Protein AF-A0A379G924-F1 (afdb_monomer_lite)

pLDDT: mean 83.04, std 12.53, range [38.16, 95.12]

Foldseek 3Di:
DAPLLLVVLCVLCVVLPDDSVVSVVVSVVLCPPADNPHDPVRSVVSSVVCVVVSVVVSVVVVVVVVPDDPPPPDDDPPPCPPVNVVVVVVVVVVVVVVVVVVVVVVVVVVVVVLLVVLVVLVLVLLCQQLVHDVVLCVPPDDDPPDDNNVVVVVSSVVCCVVVNDPPDPRQDPVSNVVSVVVSVVVNVVSVVD

Structure (mmCIF, N/CA/C/O backbone):
d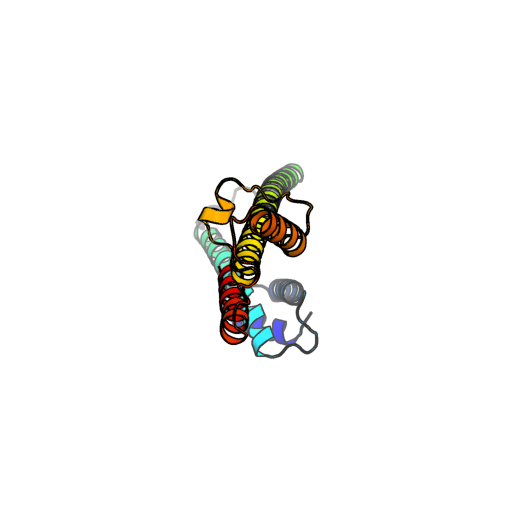ata_AF-A0A379G924-F1
#
_entry.id   AF-A0A379G924-F1
#
loop_
_atom_site.group_PDB
_atom_site.id
_atom_site.type_symbol
_atom_site.label_atom_id
_atom_site.label_alt_id
_atom_site.label_comp_id
_atom_site.label_asym_id
_atom_site.label_entity_id
_atom_site.label_seq_id
_atom_site.pdbx_PDB_ins_code
_atom_site.Cartn_x
_atom_site.Cartn_y
_atom_site.Cartn_z
_atom_site.occupancy
_atom_site.B_iso_or_equiv
_atom_site.auth_seq_id
_atom_site.auth_comp_id
_atom_site.auth_asym_id
_atom_site.auth_atom_id
_atom_site.pdbx_PDB_model_num
ATOM 1 N N . MET A 1 1 ? -10.166 -16.695 24.728 1.00 82.81 1 MET A N 1
ATOM 2 C CA 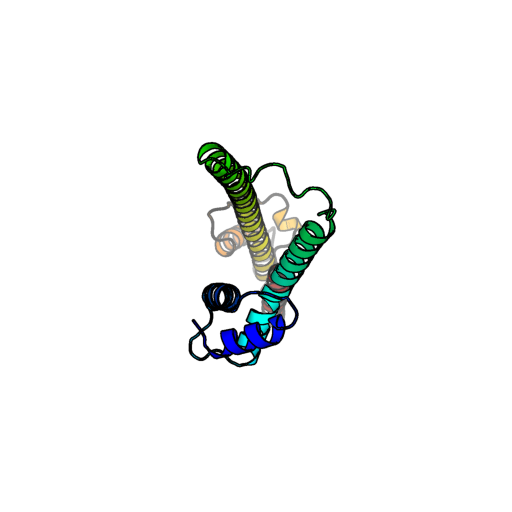. MET A 1 1 ? -9.652 -15.503 25.438 1.00 82.81 1 MET A CA 1
ATOM 3 C C . MET A 1 1 ? -8.316 -15.865 26.054 1.00 82.81 1 MET A C 1
ATOM 5 O O . MET A 1 1 ? -8.245 -16.856 26.775 1.00 82.81 1 MET A O 1
ATOM 9 N N . ASN A 1 2 ? -7.280 -15.090 25.752 1.00 88.81 2 ASN A N 1
ATOM 10 C CA . ASN A 1 2 ? -5.943 -15.275 26.295 1.00 88.81 2 ASN A CA 1
ATOM 11 C C . ASN A 1 2 ? -5.922 -14.838 27.775 1.00 88.81 2 ASN A C 1
ATOM 13 O O . ASN A 1 2 ? -6.295 -13.712 28.104 1.00 88.81 2 ASN A O 1
ATOM 17 N N . LYS A 1 3 ? -5.531 -15.748 28.679 1.00 90.75 3 LYS A N 1
ATOM 18 C CA . LYS A 1 3 ? -5.565 -15.507 30.134 1.00 90.75 3 LYS A CA 1
ATOM 19 C C . LYS A 1 3 ? -4.522 -14.488 30.591 1.00 90.75 3 LYS A C 1
ATOM 21 O O . LYS A 1 3 ? -4.846 -13.626 31.398 1.00 90.75 3 LYS A O 1
ATOM 26 N N . LYS A 1 4 ? -3.313 -14.540 30.026 1.00 92.19 4 LYS A N 1
ATOM 27 C CA . LYS A 1 4 ? -2.243 -13.578 30.326 1.00 92.19 4 LYS A CA 1
ATOM 28 C C . LYS A 1 4 ? -2.647 -12.158 29.925 1.00 92.19 4 LYS A C 1
ATOM 30 O O . LYS A 1 4 ? -2.412 -11.213 30.669 1.00 92.19 4 LYS A O 1
ATOM 35 N N . LEU A 1 5 ? -3.319 -12.011 28.780 1.00 93.69 5 LEU A N 1
ATOM 36 C CA . LEU A 1 5 ? -3.856 -10.723 28.335 1.00 93.69 5 LEU A CA 1
ATOM 37 C C . LEU A 1 5 ? -4.925 -10.185 29.295 1.00 93.69 5 LEU A C 1
ATOM 39 O O . LEU A 1 5 ? -4.927 -8.993 29.594 1.00 93.69 5 LEU A O 1
ATOM 43 N N . LEU A 1 6 ? -5.812 -11.051 29.798 1.00 93.31 6 LEU A N 1
ATOM 44 C CA . LEU A 1 6 ? -6.793 -10.663 30.813 1.00 93.31 6 LEU A CA 1
ATOM 45 C C . LEU A 1 6 ? -6.105 -10.161 32.087 1.00 93.31 6 LEU A C 1
ATOM 47 O O . LEU A 1 6 ? -6.427 -9.072 32.550 1.00 93.31 6 LEU A O 1
ATOM 51 N N . GLU A 1 7 ? -5.161 -10.927 32.634 1.00 94.19 7 GLU A N 1
ATOM 52 C CA . GLU A 1 7 ? -4.414 -10.549 33.842 1.00 94.19 7 GLU A CA 1
ATOM 53 C C . GLU A 1 7 ? -3.708 -9.199 33.664 1.00 94.19 7 GLU A C 1
ATOM 55 O O . GLU A 1 7 ? -3.780 -8.327 34.535 1.00 94.19 7 GLU A O 1
ATOM 60 N N . LEU A 1 8 ? -3.097 -8.986 32.495 1.00 94.56 8 LEU A N 1
ATOM 61 C CA . LEU A 1 8 ? -2.416 -7.741 32.164 1.00 94.56 8 LEU A CA 1
ATOM 62 C C . LEU A 1 8 ? -3.383 -6.553 32.045 1.00 94.56 8 LEU A C 1
ATOM 64 O O . LEU A 1 8 ? -3.088 -5.469 32.550 1.00 94.56 8 LEU A O 1
ATOM 68 N N . LEU A 1 9 ? -4.544 -6.739 31.410 1.00 93.00 9 LEU A N 1
ATOM 69 C CA . LEU A 1 9 ? -5.576 -5.702 31.311 1.00 93.00 9 LEU A CA 1
ATOM 70 C C . LEU A 1 9 ? -6.189 -5.378 32.677 1.00 93.00 9 LEU A C 1
ATOM 72 O O . LEU A 1 9 ? -6.375 -4.204 32.986 1.00 93.00 9 LEU A O 1
ATOM 76 N N . VAL A 1 10 ? -6.431 -6.378 33.529 1.00 92.44 10 VAL A N 1
ATOM 77 C CA . VAL A 1 10 ? -6.875 -6.165 34.917 1.00 92.44 10 VAL A CA 1
ATOM 78 C C . VAL A 1 10 ? -5.856 -5.321 35.680 1.00 92.44 10 VAL A C 1
ATOM 80 O O . VAL A 1 10 ? -6.231 -4.341 36.325 1.00 92.44 10 VAL A O 1
ATOM 83 N N . ALA A 1 11 ? -4.565 -5.643 35.565 1.00 92.75 11 ALA A N 1
ATOM 84 C CA . ALA A 1 11 ? -3.505 -4.881 36.215 1.00 92.75 11 ALA A CA 1
ATOM 85 C C . ALA A 1 11 ? -3.435 -3.431 35.704 1.00 92.75 11 ALA A C 1
ATOM 87 O O . ALA A 1 11 ? -3.408 -2.498 36.507 1.00 92.75 11 ALA A O 1
ATOM 88 N N . LYS A 1 12 ? -3.456 -3.223 34.379 1.00 90.94 12 LYS A N 1
ATOM 89 C CA . LYS A 1 12 ? -3.353 -1.884 33.769 1.00 90.94 12 LYS A CA 1
ATOM 90 C C . LYS A 1 12 ? -4.617 -1.027 33.972 1.00 90.94 12 LYS A C 1
ATOM 92 O O . LYS A 1 12 ? -4.520 0.198 33.939 1.00 90.94 12 LYS A O 1
ATOM 97 N N . CYS A 1 13 ? -5.781 -1.638 34.204 1.00 89.88 13 CYS A N 1
ATOM 98 C CA . CYS A 1 13 ? -7.062 -0.944 34.400 1.00 89.88 13 CYS A CA 1
ATOM 99 C C . CYS A 1 13 ? -7.527 -0.856 35.862 1.00 89.88 13 CYS A C 1
ATOM 101 O O . CYS A 1 13 ? -8.613 -0.329 36.111 1.00 89.88 13 CYS A O 1
ATOM 103 N N . LYS A 1 14 ? -6.728 -1.325 36.829 1.00 87.81 14 LYS A N 1
ATOM 104 C CA . LYS A 1 14 ? -7.089 -1.376 38.257 1.00 87.81 14 LYS A CA 1
ATOM 105 C C . LYS A 1 14 ? -7.601 -0.040 38.810 1.00 87.81 14 LYS A C 1
ATOM 107 O O . LYS A 1 14 ? -8.596 -0.014 39.528 1.00 87.81 14 LYS A O 1
ATOM 112 N N . ASP A 1 15 ? -6.964 1.063 38.427 1.00 85.50 15 ASP A N 1
ATOM 113 C CA . ASP A 1 15 ? -7.299 2.404 38.929 1.00 85.50 15 ASP A CA 1
ATOM 114 C C . ASP A 1 15 ? -8.377 3.115 38.092 1.00 85.50 15 ASP A C 1
ATOM 116 O O . ASP A 1 15 ? -8.748 4.254 38.372 1.00 85.50 15 ASP A O 1
ATOM 120 N N . MET A 1 16 ? -8.903 2.455 37.052 1.00 84.56 16 MET A N 1
ATOM 121 C CA . MET A 1 16 ? -9.913 3.037 36.163 1.00 84.56 16 MET A CA 1
ATOM 122 C C . MET A 1 16 ? -11.346 2.867 36.681 1.00 84.56 16 MET A C 1
ATOM 124 O O . MET A 1 16 ? -12.268 3.450 36.115 1.00 84.56 16 MET A O 1
ATOM 128 N N . GLY A 1 17 ? -11.551 2.072 37.740 1.00 81.12 17 GLY A N 1
ATOM 129 C CA . GLY A 1 17 ? -12.881 1.805 38.302 1.00 81.12 17 GLY A CA 1
ATOM 130 C C . GLY A 1 17 ? -13.796 0.988 37.380 1.00 81.12 17 GLY A C 1
ATOM 131 O O . GLY A 1 17 ? -15.015 1.034 37.528 1.00 81.12 17 GLY A O 1
ATOM 132 N N . LEU A 1 18 ? -13.223 0.263 36.414 1.00 84.44 18 LEU A N 1
ATOM 133 C CA . LEU A 1 18 ? -13.959 -0.631 35.519 1.00 84.44 18 LEU A CA 1
ATOM 134 C C . LEU A 1 18 ? -14.340 -1.921 36.254 1.00 84.44 18 LEU A C 1
ATOM 136 O O . LEU A 1 18 ? -13.564 -2.436 37.059 1.00 84.44 18 LEU A O 1
ATOM 140 N N . SER A 1 19 ? -15.523 -2.468 35.961 1.00 87.62 19 SER A N 1
ATOM 141 C CA . SER A 1 19 ? -15.916 -3.767 36.514 1.00 87.62 19 SER A CA 1
ATOM 142 C C . SER A 1 19 ? -15.083 -4.897 35.909 1.00 87.62 19 SER A C 1
ATOM 144 O O . SER A 1 19 ? -14.709 -4.851 34.734 1.00 87.62 19 SER A O 1
ATOM 146 N N . GLU A 1 20 ? -14.846 -5.946 36.694 1.00 85.88 20 GLU A N 1
ATOM 147 C CA . GLU A 1 20 ? -14.119 -7.140 36.248 1.00 85.88 20 GLU A CA 1
ATOM 148 C C . GLU A 1 20 ? -14.777 -7.782 35.015 1.00 85.88 20 GLU A C 1
ATOM 150 O O . GLU A 1 20 ? -14.092 -8.124 34.055 1.00 85.88 20 GLU A O 1
ATOM 155 N N . GLU A 1 21 ? -16.113 -7.827 34.974 1.00 89.81 21 GLU A N 1
ATOM 156 C CA . GLU A 1 21 ? -16.876 -8.309 33.814 1.00 89.81 21 GLU A CA 1
ATOM 157 C C . GLU A 1 21 ? -16.600 -7.479 32.546 1.00 89.81 21 GLU A C 1
ATOM 159 O O . GLU A 1 21 ? -16.474 -8.027 31.448 1.00 89.81 21 GLU A O 1
ATOM 164 N N . SER A 1 22 ? -16.478 -6.153 32.682 1.00 88.81 22 SER A N 1
ATOM 165 C CA . SER A 1 22 ? -16.164 -5.276 31.549 1.00 88.81 22 SER A CA 1
ATOM 166 C C . SER A 1 22 ? -14.760 -5.560 31.027 1.00 88.81 22 SER A C 1
ATOM 168 O O . SER A 1 22 ? -14.577 -5.737 29.822 1.00 88.81 22 SER A O 1
ATOM 170 N N . ILE A 1 23 ? -13.781 -5.675 31.930 1.00 91.06 23 ILE A N 1
ATOM 171 C CA . ILE A 1 23 ? -12.392 -5.997 31.581 1.00 91.06 23 ILE A CA 1
ATOM 172 C C . ILE A 1 23 ? -12.314 -7.379 30.918 1.00 91.06 23 ILE A C 1
ATOM 174 O O . ILE A 1 23 ? -11.611 -7.538 29.923 1.00 91.06 23 ILE A O 1
ATOM 178 N N . GLN A 1 24 ? -13.094 -8.356 31.387 1.00 92.69 24 GLN A N 1
ATOM 179 C CA . GLN A 1 24 ? -13.169 -9.685 30.785 1.00 92.69 24 GLN A CA 1
ATOM 180 C C . GLN A 1 24 ? -13.714 -9.655 29.352 1.00 92.69 24 GLN A C 1
ATOM 182 O O . GLN A 1 24 ? -13.148 -10.297 28.465 1.00 92.69 24 GLN A O 1
ATOM 187 N N . LYS A 1 25 ? -14.777 -8.884 29.086 1.00 93.50 25 LYS A N 1
ATOM 188 C CA . LYS A 1 25 ? -15.306 -8.703 27.721 1.00 93.50 25 LYS A CA 1
ATOM 189 C C . LYS A 1 25 ? -14.281 -8.029 26.808 1.00 93.50 25 LYS A C 1
ATOM 191 O O . LYS A 1 25 ? -14.073 -8.489 25.686 1.00 93.50 25 LYS A O 1
ATOM 196 N N . ILE A 1 26 ? -13.607 -6.989 27.302 1.00 91.88 26 ILE A N 1
ATOM 197 C CA . ILE A 1 26 ? -12.549 -6.285 26.566 1.00 91.88 26 ILE A CA 1
ATOM 198 C C . ILE A 1 26 ? -11.387 -7.231 26.258 1.00 91.88 26 ILE A C 1
ATOM 200 O O . ILE A 1 26 ? -10.958 -7.297 25.113 1.00 91.88 26 ILE A O 1
ATOM 204 N N . ALA A 1 27 ? -10.921 -8.015 27.231 1.00 92.06 27 ALA A N 1
ATOM 205 C CA . ALA A 1 27 ? -9.874 -9.011 27.026 1.00 92.06 27 ALA A CA 1
ATOM 206 C C . ALA A 1 27 ? -10.294 -10.086 26.016 1.00 92.06 27 ALA A C 1
ATOM 208 O O . ALA A 1 27 ? -9.477 -10.528 25.209 1.00 92.06 27 ALA A O 1
ATOM 209 N N . GLY A 1 28 ? -11.570 -10.484 26.019 1.00 92.88 28 GLY A N 1
ATOM 210 C CA . GLY A 1 28 ? -12.154 -11.365 25.010 1.00 92.88 28 GLY A CA 1
ATOM 211 C C . GLY A 1 28 ? -12.003 -10.804 23.597 1.00 92.88 28 GLY A C 1
ATOM 212 O O . GLY A 1 28 ? -11.468 -11.491 22.732 1.00 92.88 28 GLY A O 1
ATOM 213 N N . ILE A 1 29 ? -12.396 -9.544 23.391 1.00 93.00 29 ILE A N 1
ATOM 214 C CA . ILE A 1 29 ? -12.263 -8.844 22.102 1.00 93.00 29 ILE A CA 1
ATOM 215 C C . ILE A 1 29 ? -10.788 -8.661 21.731 1.00 93.00 29 ILE A C 1
ATOM 217 O O . ILE A 1 29 ? -10.388 -8.976 20.614 1.00 93.00 29 ILE A O 1
ATOM 221 N N . ALA A 1 30 ? -9.965 -8.205 22.673 1.00 91.44 30 ALA A N 1
ATOM 222 C CA . ALA A 1 30 ? -8.542 -7.961 22.467 1.00 91.44 30 ALA A CA 1
ATOM 223 C C . ALA A 1 30 ? -7.763 -9.249 22.156 1.00 91.44 30 ALA A C 1
ATOM 225 O O . ALA A 1 30 ? -6.735 -9.193 21.488 1.00 91.44 30 ALA A O 1
ATOM 226 N N . SER A 1 31 ? -8.266 -10.414 22.578 1.00 91.75 31 SER A N 1
ATOM 227 C CA . SER A 1 31 ? -7.677 -11.717 22.245 1.00 91.75 31 SER A CA 1
ATOM 228 C C . SER A 1 31 ? -7.871 -12.116 20.778 1.00 91.75 31 SER A C 1
ATOM 230 O O . SER A 1 31 ? -7.190 -13.028 20.316 1.00 91.75 31 SER A O 1
ATOM 232 N N . ASN A 1 32 ? -8.798 -11.494 20.041 1.00 90.06 32 ASN A N 1
ATOM 233 C CA . ASN A 1 32 ? -9.073 -11.878 18.657 1.00 90.06 32 ASN A CA 1
ATOM 234 C C . ASN A 1 32 ? -7.855 -11.607 17.767 1.00 90.06 32 ASN A C 1
ATOM 236 O O . ASN A 1 32 ? -7.342 -10.491 17.718 1.00 90.06 32 ASN A O 1
ATOM 240 N N . GLY A 1 33 ? -7.386 -12.630 17.052 1.00 83.12 33 GLY A N 1
ATOM 241 C CA . GLY A 1 33 ? -6.191 -12.524 16.212 1.00 83.12 33 GLY A CA 1
ATOM 242 C C . GLY A 1 33 ? -4.871 -12.513 16.990 1.00 83.12 33 GLY A C 1
ATOM 243 O O . GLY A 1 33 ? -3.843 -12.177 16.411 1.00 83.12 33 GLY A O 1
ATOM 244 N N . LEU A 1 34 ? -4.885 -12.855 18.282 1.00 89.19 34 LEU A N 1
ATOM 245 C CA . LEU A 1 34 ? -3.678 -13.237 19.009 1.00 89.19 34 LEU A CA 1
ATOM 246 C C . LEU A 1 34 ? -3.511 -14.759 18.907 1.00 89.19 34 LEU A C 1
ATOM 248 O O . LEU A 1 34 ? -4.481 -15.489 19.111 1.00 89.19 34 LEU A O 1
ATOM 252 N N . ALA A 1 35 ? -2.306 -15.235 18.595 1.00 85.38 35 ALA A N 1
ATOM 253 C CA . ALA A 1 35 ? -2.012 -16.666 18.621 1.00 85.38 35 ALA A CA 1
ATOM 254 C C . ALA A 1 35 ? -2.094 -17.218 20.057 1.00 85.38 35 ALA A C 1
ATOM 256 O O . ALA A 1 35 ? -1.872 -16.488 21.030 1.00 85.38 35 ALA A O 1
ATOM 257 N N . ASP A 1 36 ? -2.399 -18.510 20.198 1.00 80.06 36 ASP A N 1
ATOM 258 C CA . ASP A 1 36 ? -2.491 -19.162 21.512 1.00 80.06 36 ASP A CA 1
ATOM 259 C C . 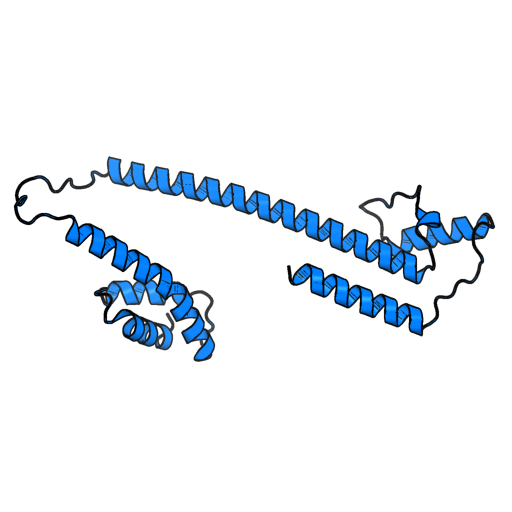ASP A 1 36 ? -1.132 -19.210 22.238 1.00 80.06 36 ASP A C 1
ATOM 261 O O . ASP A 1 36 ? -1.085 -19.191 23.469 1.00 80.06 36 ASP A O 1
ATOM 265 N N . ASP A 1 37 ? -0.034 -19.212 21.482 1.00 85.62 37 ASP A N 1
ATOM 266 C CA . ASP A 1 37 ? 1.361 -19.190 21.931 1.00 85.62 37 ASP A CA 1
ATOM 267 C C . ASP A 1 37 ? 2.019 -17.803 21.799 1.00 85.62 37 ASP A C 1
ATOM 269 O O . ASP A 1 37 ? 3.246 -17.692 21.803 1.00 85.62 37 ASP A O 1
ATOM 273 N N . ALA A 1 38 ? 1.215 -16.737 21.696 1.00 88.44 38 ALA A N 1
ATOM 274 C CA . ALA A 1 38 ? 1.717 -15.371 21.592 1.00 88.44 38 ALA A CA 1
ATOM 275 C C . ALA A 1 38 ? 2.715 -15.032 22.712 1.00 88.44 38 ALA A C 1
ATOM 277 O O . ALA A 1 38 ? 2.493 -15.345 23.887 1.00 88.44 38 ALA A O 1
ATOM 278 N N . THR A 1 39 ? 3.801 -14.354 22.335 1.00 93.56 39 THR A N 1
ATOM 279 C CA . THR A 1 39 ? 4.841 -13.929 23.277 1.00 93.56 39 THR A CA 1
ATOM 280 C C . THR A 1 39 ? 4.317 -12.864 24.237 1.00 93.56 39 THR A C 1
ATOM 282 O O . THR A 1 39 ? 3.318 -12.186 23.965 1.00 93.56 39 THR A O 1
ATOM 285 N N . ASP A 1 40 ? 5.008 -12.688 25.363 1.00 91.81 40 ASP A N 1
ATOM 286 C CA . ASP A 1 40 ? 4.624 -11.694 26.365 1.00 91.81 40 ASP A CA 1
ATOM 287 C C . ASP A 1 40 ? 4.668 -10.262 25.777 1.00 91.81 40 ASP A C 1
ATOM 289 O O . ASP A 1 40 ? 3.794 -9.453 26.085 1.00 91.81 40 ASP A O 1
ATOM 293 N N . GLU A 1 41 ? 5.576 -9.972 24.834 1.00 93.00 41 GLU A N 1
ATOM 294 C CA . GLU A 1 41 ? 5.637 -8.688 24.114 1.00 93.00 41 GLU A CA 1
ATOM 295 C C . GLU A 1 41 ? 4.428 -8.458 23.193 1.00 93.00 41 GLU A C 1
ATOM 297 O O . GLU A 1 41 ? 3.921 -7.336 23.091 1.00 93.00 41 GLU A O 1
ATOM 302 N N . ALA A 1 42 ? 3.942 -9.508 22.522 1.00 92.44 42 ALA A N 1
ATOM 303 C CA . ALA A 1 42 ? 2.759 -9.421 21.667 1.00 92.44 42 ALA A CA 1
ATOM 304 C C . ALA A 1 42 ? 1.488 -9.202 22.505 1.00 92.44 42 ALA A C 1
ATOM 306 O O . ALA A 1 42 ? 0.631 -8.390 22.148 1.00 92.44 42 ALA A O 1
ATOM 307 N N . ILE A 1 43 ? 1.393 -9.881 23.653 1.00 93.62 43 ILE A N 1
ATOM 308 C CA . ILE A 1 43 ? 0.318 -9.693 24.636 1.00 93.62 43 ILE A CA 1
ATOM 309 C C . ILE A 1 43 ? 0.360 -8.269 25.206 1.00 93.62 43 ILE A C 1
ATOM 311 O O . ILE A 1 43 ? -0.681 -7.613 25.302 1.00 93.62 43 ILE A O 1
ATOM 315 N N . GLU A 1 44 ? 1.544 -7.753 25.534 1.00 92.88 44 GLU A N 1
ATOM 316 C CA . GLU A 1 44 ? 1.691 -6.391 26.041 1.00 92.88 44 GLU A CA 1
ATOM 317 C C . GLU A 1 44 ? 1.333 -5.331 24.999 1.00 92.88 44 GLU A C 1
ATOM 319 O O . GLU A 1 44 ? 0.576 -4.405 25.306 1.00 92.88 44 GLU A O 1
ATOM 324 N N . THR A 1 45 ? 1.805 -5.488 23.763 1.00 94.12 45 THR A N 1
ATOM 325 C CA . THR A 1 45 ? 1.432 -4.609 22.647 1.00 94.12 45 THR A CA 1
ATOM 326 C C . THR A 1 45 ? -0.082 -4.569 22.483 1.00 94.12 45 THR A C 1
ATOM 328 O O . THR A 1 45 ? -0.678 -3.490 22.489 1.00 94.12 45 THR A O 1
ATOM 331 N N . ARG A 1 46 ? -0.726 -5.742 22.464 1.00 93.75 46 ARG A N 1
ATOM 332 C CA . ARG A 1 46 ? -2.181 -5.843 22.348 1.00 93.75 46 ARG A CA 1
ATOM 333 C C . ARG A 1 46 ? -2.911 -5.177 23.514 1.00 93.75 46 ARG A C 1
ATOM 335 O O . ARG A 1 46 ? -3.909 -4.499 23.299 1.00 93.75 46 ARG A O 1
ATOM 342 N N . ALA A 1 47 ? -2.437 -5.327 24.751 1.00 93.00 47 ALA A N 1
ATOM 343 C CA . ALA A 1 47 ? -3.037 -4.633 25.891 1.00 93.00 47 ALA A CA 1
ATOM 344 C C . ALA A 1 47 ? -2.916 -3.105 25.754 1.00 93.00 47 ALA A C 1
ATOM 346 O O . ALA A 1 47 ? -3.861 -2.369 26.051 1.00 93.00 47 ALA A O 1
ATOM 347 N N . ASN A 1 48 ? -1.765 -2.624 25.277 1.00 93.50 48 ASN A N 1
ATOM 348 C CA . ASN A 1 48 ? -1.492 -1.200 25.112 1.00 93.50 48 ASN A CA 1
ATOM 349 C C . ASN A 1 48 ? -2.339 -0.552 24.001 1.00 93.50 48 ASN A C 1
ATOM 351 O O . ASN A 1 48 ? -2.675 0.621 24.137 1.00 93.50 48 ASN A O 1
ATOM 355 N N . GLU A 1 49 ? -2.756 -1.292 22.970 1.00 93.56 49 GLU A N 1
ATOM 356 C CA . GLU A 1 49 ? -3.680 -0.803 21.928 1.00 93.56 49 GLU A CA 1
ATOM 357 C C . GLU A 1 49 ? -5.059 -0.419 22.491 1.00 93.56 49 GLU A C 1
ATOM 359 O O . GLU A 1 49 ? -5.673 0.552 22.047 1.00 93.56 49 GLU A O 1
ATOM 364 N N . PHE A 1 50 ? -5.543 -1.145 23.502 1.00 91.44 50 PHE A N 1
ATOM 365 C CA . PHE A 1 50 ? -6.867 -0.912 24.089 1.00 91.44 50 PHE A CA 1
ATOM 366 C C . PHE A 1 50 ? -6.855 0.165 25.182 1.00 91.44 50 PHE A C 1
ATOM 368 O O . PHE A 1 50 ? -7.875 0.816 25.420 1.00 91.44 50 PHE A O 1
ATOM 375 N N . LEU A 1 51 ? -5.712 0.407 25.833 1.00 89.62 51 LEU A N 1
ATOM 376 C CA . LEU A 1 51 ? -5.618 1.356 26.947 1.00 89.62 51 LEU A CA 1
ATOM 377 C C . LEU A 1 51 ? -6.083 2.790 26.637 1.00 89.62 51 LEU A C 1
ATOM 379 O O . LEU A 1 51 ? -6.759 3.363 27.496 1.00 89.62 51 LEU A O 1
ATOM 383 N N . PRO A 1 52 ? -5.754 3.405 25.484 1.00 90.75 52 PRO A N 1
ATOM 384 C CA . PRO A 1 52 ? -6.217 4.751 25.163 1.00 90.75 52 PRO A CA 1
ATOM 385 C C . PRO A 1 52 ? -7.742 4.853 25.157 1.00 90.75 52 PRO A C 1
ATOM 387 O O . PRO A 1 52 ? -8.294 5.759 25.776 1.00 90.75 52 PRO A O 1
ATOM 390 N N . VAL A 1 53 ? -8.424 3.882 24.542 1.00 88.62 53 VAL A N 1
ATOM 391 C CA . VAL A 1 53 ? -9.892 3.845 24.473 1.00 88.62 53 VAL A CA 1
ATOM 392 C C . VAL A 1 53 ? -10.491 3.730 25.873 1.00 88.62 53 VAL A C 1
ATOM 394 O O . VAL A 1 53 ? -11.413 4.471 26.210 1.00 88.62 53 VAL A O 1
ATOM 397 N N . LEU A 1 54 ? -9.925 2.871 26.725 1.00 87.12 54 LEU A N 1
ATOM 398 C CA . LEU A 1 54 ? -10.389 2.695 28.104 1.00 87.12 54 LEU A CA 1
ATOM 399 C C . LEU A 1 54 ? -10.209 3.963 28.945 1.00 87.12 54 LEU A C 1
ATOM 401 O O . LEU A 1 54 ? -11.122 4.346 29.676 1.00 87.12 54 LEU A O 1
ATOM 405 N N . LYS A 1 5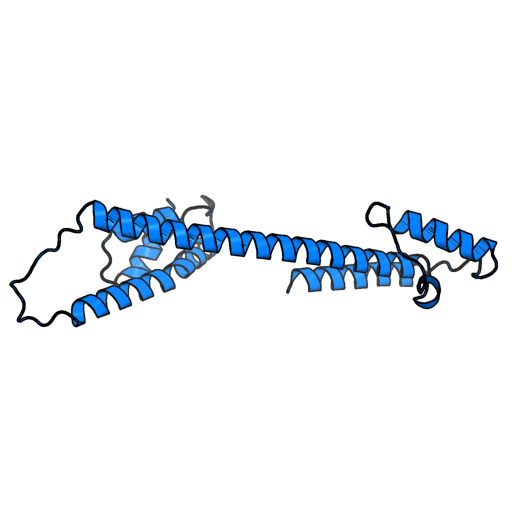5 ? -9.080 4.664 28.789 1.00 86.81 55 LYS A N 1
ATOM 406 C CA . LYS A 1 55 ? -8.841 5.959 29.445 1.00 86.81 55 LYS A CA 1
ATOM 407 C C . LYS A 1 55 ? -9.813 7.033 28.961 1.00 86.81 55 LYS A C 1
ATOM 409 O O . LYS A 1 55 ? -10.341 7.783 29.779 1.00 86.81 55 LYS A O 1
ATOM 414 N N . THR A 1 56 ? -10.089 7.099 27.659 1.00 87.25 56 THR A N 1
ATOM 415 C CA . THR A 1 56 ? -11.080 8.034 27.109 1.00 87.25 56 THR A CA 1
ATOM 416 C C . THR A 1 56 ? -12.474 7.745 27.662 1.00 87.25 56 THR A C 1
ATOM 418 O O . THR A 1 56 ? -13.143 8.664 28.130 1.00 87.25 56 THR A O 1
ATOM 421 N N . MET A 1 57 ? -12.893 6.476 27.694 1.00 85.62 57 MET A N 1
ATOM 422 C CA . MET A 1 57 ? -14.182 6.076 28.269 1.00 85.62 57 MET A CA 1
ATOM 423 C C . MET A 1 57 ? -14.280 6.415 29.761 1.00 85.62 57 MET A C 1
ATOM 425 O O . MET A 1 57 ? -15.312 6.916 30.207 1.00 85.62 57 MET A O 1
ATOM 429 N N . GLN A 1 58 ? -13.208 6.201 30.530 1.00 84.88 58 GLN A N 1
ATOM 430 C CA . GLN A 1 58 ? -13.147 6.605 31.935 1.00 84.88 58 GLN A CA 1
ATOM 431 C C . GLN A 1 58 ? -13.280 8.128 32.089 1.00 84.88 58 GLN A C 1
ATOM 433 O O . GLN A 1 58 ? -14.027 8.597 32.951 1.00 84.88 58 GLN A O 1
ATOM 438 N N . GLY A 1 59 ? -12.574 8.908 31.265 1.00 83.12 59 GLY A N 1
ATOM 439 C CA . GLY A 1 59 ? -12.645 10.370 31.284 1.00 83.12 59 GLY A CA 1
ATOM 440 C C . GLY A 1 59 ? -14.057 10.881 31.003 1.00 83.12 59 GLY A C 1
ATOM 441 O O . GLY A 1 59 ? -14.560 11.745 31.719 1.00 83.12 59 GLY A O 1
ATOM 442 N N . GLU A 1 60 ? -14.737 10.282 30.028 1.00 82.81 60 GLU A N 1
ATOM 443 C CA . GLU A 1 60 ? -16.131 10.581 29.691 1.00 82.81 60 GLU A CA 1
ATOM 444 C C . GLU A 1 60 ? -17.106 10.198 30.814 1.00 82.81 60 GLU A C 1
ATOM 446 O O . GLU A 1 60 ? -17.960 11.002 31.198 1.00 82.81 60 GLU A O 1
ATOM 451 N N . ALA A 1 61 ? -16.938 9.016 31.412 1.00 81.19 61 ALA A N 1
ATOM 452 C CA . ALA A 1 61 ? -17.733 8.590 32.563 1.00 81.19 61 ALA A CA 1
ATOM 453 C C . ALA A 1 61 ? -17.526 9.519 33.773 1.00 81.19 61 ALA A C 1
ATOM 455 O O . ALA A 1 61 ? -18.487 9.892 34.447 1.00 81.19 61 ALA A O 1
ATOM 456 N N . THR A 1 62 ? -16.286 9.952 34.012 1.00 81.19 62 THR A N 1
ATOM 457 C CA . THR A 1 62 ? -15.938 10.894 35.086 1.00 81.19 62 THR A CA 1
ATOM 458 C C . THR A 1 62 ? -16.542 12.272 34.824 1.00 81.19 62 THR A C 1
ATOM 460 O O . THR A 1 62 ? -17.136 12.856 35.729 1.00 81.19 62 THR A O 1
ATOM 463 N N . ARG A 1 63 ? -16.478 12.769 33.581 1.00 83.62 63 ARG A N 1
ATOM 464 C CA . ARG A 1 63 ? -17.129 14.019 33.160 1.00 83.62 63 ARG A CA 1
ATOM 465 C C . ARG A 1 63 ? -18.638 13.962 33.390 1.00 83.62 63 ARG A C 1
ATOM 467 O O . ARG A 1 63 ? -19.222 14.909 33.913 1.00 83.62 63 ARG A O 1
ATOM 474 N N . TRP A 1 64 ? -19.272 12.844 33.037 1.00 81.19 64 TRP A N 1
ATOM 475 C CA . TRP A 1 64 ? -20.702 12.645 33.263 1.00 81.19 64 TRP A CA 1
ATOM 476 C C . TRP A 1 64 ? -21.059 12.591 34.754 1.00 81.19 64 TRP A C 1
ATOM 478 O O . TRP A 1 64 ? -22.048 13.196 35.167 1.00 81.19 64 TRP A O 1
ATOM 488 N N . ALA A 1 65 ? -20.239 11.928 35.574 1.00 78.38 65 ALA A N 1
ATOM 489 C CA . ALA A 1 65 ? -20.429 11.872 37.021 1.00 78.38 65 ALA A CA 1
ATOM 490 C C . ALA A 1 65 ? -20.258 13.249 37.690 1.00 78.38 65 ALA A C 1
ATOM 492 O O . ALA A 1 65 ? -21.055 13.610 38.552 1.00 78.38 65 ALA A O 1
ATOM 493 N N . GLN A 1 66 ? -19.265 14.040 37.272 1.00 76.12 66 GLN A N 1
ATOM 494 C CA . GLN A 1 66 ? -18.992 15.377 37.818 1.00 76.12 66 GLN A CA 1
ATOM 495 C C . GLN A 1 66 ? -20.038 16.423 37.408 1.00 76.12 66 GLN A C 1
ATOM 497 O O . GLN A 1 66 ? -20.327 17.332 38.181 1.00 76.12 66 GLN A O 1
ATOM 502 N N . ASN A 1 67 ? -20.659 16.273 36.235 1.00 70.00 67 ASN A N 1
ATOM 503 C CA . ASN A 1 67 ? -21.746 17.149 35.789 1.00 70.00 67 ASN A CA 1
ATOM 504 C C . ASN A 1 67 ? -23.083 16.908 36.525 1.00 70.00 67 ASN A C 1
ATOM 506 O O . ASN A 1 67 ? -24.053 17.625 36.272 1.00 70.00 67 ASN A O 1
ATOM 510 N N . LYS A 1 68 ? -23.162 15.944 37.456 1.00 60.19 68 LYS A N 1
ATOM 511 C CA . LYS A 1 68 ? -24.337 15.743 38.318 1.00 60.19 68 LYS A CA 1
ATOM 512 C C . LYS A 1 68 ? -24.226 16.576 39.600 1.00 60.19 68 LYS A C 1
ATOM 514 O O . LYS A 1 68 ? -23.551 16.209 40.556 1.00 60.19 68 LYS A O 1
ATOM 519 N N . ASN A 1 69 ? -24.954 17.691 39.639 1.00 54.69 69 ASN A N 1
ATOM 520 C CA . ASN A 1 69 ? -25.166 18.491 40.848 1.00 54.69 69 ASN A CA 1
ATOM 521 C C . ASN A 1 69 ? -26.016 17.691 41.872 1.00 54.69 69 ASN A C 1
ATOM 523 O O . ASN A 1 69 ? -27.085 17.199 41.503 1.00 54.69 69 ASN A O 1
ATOM 527 N N . PRO A 1 70 ? -25.643 17.596 43.164 1.00 53.38 70 PRO A N 1
ATOM 528 C CA . PRO A 1 70 ? -26.305 16.705 44.133 1.00 53.38 70 PRO A CA 1
ATOM 529 C C . PRO A 1 70 ? -27.727 17.122 44.570 1.00 53.38 70 PRO A C 1
ATOM 531 O O . PRO A 1 70 ? -28.325 16.454 45.407 1.00 53.38 70 PRO A O 1
ATOM 534 N N . LYS A 1 71 ? -28.302 18.205 44.025 1.00 46.25 71 LYS A N 1
ATOM 535 C CA . LYS A 1 71 ? -29.642 18.714 44.396 1.00 46.25 71 LYS A CA 1
ATOM 536 C C . LYS A 1 71 ? -30.787 18.336 43.452 1.00 46.25 71 LYS A C 1
ATOM 538 O O . LYS A 1 71 ? -31.920 18.727 43.712 1.00 46.25 71 LYS A O 1
ATOM 543 N N . GLN A 1 72 ? -30.548 17.560 42.401 1.00 46.56 72 GLN A N 1
ATOM 544 C CA . GLN A 1 72 ? -31.618 17.070 41.522 1.00 46.56 72 GLN A CA 1
ATOM 545 C C . GLN A 1 72 ? -31.825 15.570 41.724 1.00 46.56 72 GLN A C 1
ATOM 547 O O . GLN A 1 72 ? -31.483 14.753 40.879 1.00 46.56 72 GLN A O 1
ATOM 552 N N . GLN A 1 73 ? -32.388 15.204 42.876 1.00 48.69 73 GLN A N 1
ATOM 553 C CA . GLN A 1 73 ? -32.823 13.830 43.148 1.00 48.69 73 GLN A CA 1
ATOM 554 C C . GLN A 1 73 ? -34.268 13.546 42.711 1.00 48.69 73 GLN A C 1
ATOM 556 O O . GLN A 1 73 ? -34.804 12.486 43.009 1.00 48.69 73 GLN A O 1
ATOM 561 N N . GLN A 1 74 ? -34.901 14.448 41.961 1.00 47.16 74 GLN A N 1
ATOM 562 C CA . GLN A 1 74 ? -36.196 14.190 41.335 1.00 47.16 74 GLN A CA 1
ATOM 563 C C . GLN A 1 74 ? -36.259 14.864 39.966 1.00 47.16 74 GLN A C 1
ATOM 565 O O . GLN A 1 74 ? -36.709 15.999 39.865 1.00 47.16 74 GLN A O 1
ATOM 570 N N . GLN A 1 75 ? -35.814 14.167 38.919 1.00 39.84 75 GLN A N 1
ATOM 571 C CA . GLN A 1 75 ? -36.530 14.127 37.640 1.00 39.84 75 GLN A CA 1
ATOM 572 C C . GLN A 1 75 ? -35.937 13.059 36.715 1.00 39.84 75 GLN A C 1
ATOM 574 O O . GLN A 1 75 ? -34.796 13.151 36.282 1.00 39.84 75 GLN A O 1
ATOM 579 N N . GLN A 1 76 ? -36.781 12.049 36.489 1.00 38.16 76 GLN A N 1
ATOM 580 C CA . GLN A 1 76 ? -36.806 11.071 35.405 1.00 38.16 76 GLN A CA 1
ATOM 581 C C . GLN A 1 76 ? -35.505 10.304 35.125 1.00 38.16 76 GLN A C 1
ATOM 583 O O . GLN A 1 76 ? -34.628 10.736 34.385 1.00 38.16 76 GLN A O 1
ATOM 588 N N . GLU A 1 77 ? -35.491 9.041 35.566 1.00 45.81 77 GLU A N 1
ATOM 589 C CA . GLU A 1 77 ? -35.154 7.977 34.620 1.00 45.81 77 GLU A CA 1
ATOM 590 C C . GLU A 1 77 ? -36.033 8.187 33.374 1.00 45.81 77 GLU A C 1
ATOM 592 O O . GLU A 1 77 ? -37.155 7.684 33.292 1.00 45.81 77 GLU A O 1
ATOM 597 N N . GLU A 1 78 ? -35.551 8.959 32.397 1.00 47.03 78 GLU A N 1
ATOM 598 C CA . GLU A 1 78 ? -35.893 8.677 31.012 1.00 47.03 78 GLU A CA 1
ATOM 599 C C . GLU A 1 78 ? -35.353 7.273 30.772 1.00 47.03 78 GLU A C 1
ATOM 601 O O . GLU A 1 78 ? -34.195 7.065 30.410 1.00 47.03 78 GLU A O 1
ATOM 606 N N . LYS A 1 79 ? -36.191 6.272 31.059 1.00 51.22 79 LYS A N 1
ATOM 607 C CA . LYS A 1 79 ? -36.053 4.981 30.412 1.00 51.22 79 LYS A CA 1
ATOM 608 C C . LYS A 1 79 ? -36.002 5.322 28.935 1.00 51.22 79 LYS A C 1
ATOM 610 O O . LYS A 1 79 ? -37.020 5.740 28.385 1.00 51.22 79 LYS A O 1
ATOM 615 N N . LEU A 1 80 ? -34.812 5.220 28.341 1.00 50.88 80 LEU A N 1
ATOM 616 C CA . LEU A 1 80 ? -34.645 5.183 26.899 1.00 50.88 80 LEU A CA 1
ATOM 617 C C . LEU A 1 80 ? -35.706 4.206 26.400 1.00 50.88 80 LEU A C 1
ATOM 619 O O . LEU A 1 80 ? -35.626 3.006 26.662 1.00 50.88 80 LEU A O 1
ATOM 623 N N . ASN A 1 81 ? -36.772 4.741 25.810 1.00 68.88 81 ASN A N 1
ATOM 624 C CA . ASN A 1 81 ? -37.805 3.900 25.243 1.00 68.88 81 ASN A CA 1
ATOM 625 C C . ASN A 1 81 ? -37.191 3.186 24.033 1.00 68.88 81 ASN A C 1
ATOM 627 O O . ASN A 1 81 ? -36.220 3.673 23.447 1.00 68.88 81 ASN A O 1
ATOM 631 N N . GLU A 1 82 ? -37.736 2.028 23.669 1.00 69.81 82 GLU A N 1
ATOM 632 C CA . GLU A 1 82 ? -37.258 1.248 22.518 1.00 69.81 82 GLU A CA 1
ATOM 633 C C . GLU A 1 82 ? -37.045 2.128 21.279 1.00 69.81 82 GLU A C 1
ATOM 635 O O . GLU A 1 82 ? -36.001 2.037 20.645 1.00 69.81 82 GLU A O 1
ATOM 640 N N . ALA A 1 83 ? -37.943 3.089 21.034 1.00 72.56 83 ALA A N 1
ATOM 641 C CA . ALA A 1 83 ? -37.841 4.047 19.935 1.00 72.56 83 ALA A CA 1
ATOM 642 C C . ALA A 1 83 ? -36.573 4.931 19.975 1.00 72.56 83 ALA A C 1
ATOM 644 O O . ALA A 1 83 ? -35.997 5.236 18.932 1.00 72.56 83 ALA A O 1
ATOM 645 N N . SER A 1 84 ? -36.113 5.343 21.160 1.00 76.31 84 SER A N 1
ATOM 646 C CA . SER A 1 84 ? -34.896 6.153 21.320 1.00 76.31 84 SER A CA 1
ATOM 647 C C . SER A 1 84 ? -33.635 5.313 21.141 1.00 76.31 84 SER A C 1
ATOM 649 O O . SER A 1 84 ? -32.665 5.776 20.543 1.00 76.31 84 SER A O 1
ATOM 651 N N . ILE A 1 85 ? -33.653 4.064 21.617 1.00 76.94 85 ILE A N 1
ATOM 652 C CA . ILE A 1 85 ? -32.561 3.105 21.403 1.00 76.94 85 ILE A CA 1
ATOM 653 C C . ILE A 1 85 ? -32.453 2.776 19.914 1.00 76.94 85 ILE A C 1
ATOM 655 O O . ILE A 1 85 ? -31.362 2.807 19.354 1.00 76.94 85 ILE A O 1
ATOM 659 N N . GLU A 1 86 ? -33.581 2.542 19.252 1.00 82.94 86 GLU A N 1
ATOM 660 C CA . GLU A 1 86 ? -33.652 2.226 17.828 1.00 82.94 86 GLU A CA 1
ATOM 661 C C . GLU A 1 86 ? -33.196 3.404 16.954 1.00 82.94 86 GLU A C 1
ATOM 663 O O . GLU A 1 86 ? -32.442 3.212 16.001 1.00 82.94 86 GLU A O 1
ATOM 668 N N . ALA A 1 87 ? -33.538 4.642 17.329 1.00 83.38 87 ALA A N 1
ATOM 669 C CA . ALA A 1 87 ? -33.028 5.843 16.667 1.00 83.38 87 ALA A CA 1
ATOM 670 C C . ALA A 1 87 ? -31.506 6.013 16.833 1.00 83.38 87 ALA A C 1
ATOM 672 O O . ALA A 1 87 ? -30.819 6.397 15.883 1.00 83.38 87 ALA A O 1
ATOM 673 N N . ILE A 1 88 ? -30.962 5.711 18.018 1.00 83.50 88 ILE A N 1
ATOM 674 C CA . ILE A 1 88 ? -29.514 5.747 18.272 1.00 83.50 88 ILE A CA 1
ATOM 675 C C . ILE A 1 88 ? -28.805 4.660 17.464 1.00 83.50 88 ILE A C 1
ATOM 677 O O . ILE A 1 88 ? -27.819 4.964 16.795 1.00 83.50 88 ILE A O 1
ATOM 681 N N . ILE A 1 89 ? -29.319 3.425 17.475 1.00 88.38 89 ILE A N 1
ATOM 682 C CA . ILE A 1 89 ? -28.777 2.314 16.684 1.00 88.38 89 ILE A CA 1
ATOM 683 C C . ILE A 1 89 ? -28.776 2.698 15.210 1.00 88.38 89 ILE A C 1
ATOM 685 O O . ILE A 1 89 ? -27.726 2.645 14.583 1.00 88.38 89 ILE A O 1
ATOM 689 N N . LYS A 1 90 ? -29.903 3.183 14.677 1.00 90.81 90 LYS A N 1
ATOM 690 C CA . LYS A 1 90 ? -30.009 3.598 13.277 1.00 90.81 90 LYS A CA 1
ATOM 691 C C . LYS A 1 90 ? -28.978 4.665 12.916 1.00 90.81 90 LYS A C 1
ATOM 693 O O . LYS A 1 90 ? -28.282 4.520 11.918 1.00 90.81 90 LYS A O 1
ATOM 698 N N . LYS A 1 91 ? -28.819 5.694 13.751 1.00 88.50 91 LYS A N 1
ATOM 699 C CA . LYS A 1 91 ? -27.860 6.781 13.505 1.00 88.50 91 LYS A CA 1
ATOM 700 C C . LYS A 1 91 ? -26.405 6.313 13.583 1.00 88.50 91 LYS A C 1
ATOM 702 O O . LYS A 1 91 ? -25.566 6.765 12.808 1.00 88.50 91 LYS A O 1
ATOM 707 N N . VAL A 1 92 ? -26.093 5.409 14.513 1.00 91.19 92 VAL A N 1
ATOM 708 C CA . VAL A 1 92 ? -24.765 4.788 14.617 1.00 91.19 92 VAL A CA 1
ATOM 709 C C . VAL A 1 92 ? -24.499 3.900 13.404 1.00 91.19 92 VAL A C 1
ATOM 711 O O . VAL A 1 92 ? -23.425 3.998 12.817 1.00 91.19 92 VAL A O 1
ATOM 714 N N . THR A 1 93 ? -25.473 3.093 12.985 1.00 90.75 93 THR A N 1
ATOM 715 C CA . THR A 1 93 ? -25.379 2.248 11.792 1.00 90.75 93 THR A CA 1
ATOM 716 C C . THR A 1 93 ? -25.190 3.086 10.532 1.00 90.75 93 THR A C 1
ATOM 718 O O . THR A 1 93 ? -24.269 2.808 9.780 1.00 90.75 93 THR A O 1
ATOM 721 N N . GLU A 1 94 ? -25.975 4.145 10.324 1.00 91.25 94 GLU A N 1
ATOM 722 C CA . GLU A 1 94 ? -25.838 5.045 9.168 1.00 91.25 94 GLU A CA 1
ATOM 723 C C . GLU A 1 94 ? -24.458 5.715 9.122 1.00 91.25 94 GLU A C 1
ATOM 725 O O . GLU A 1 94 ? -23.803 5.719 8.077 1.00 91.25 94 GLU A O 1
ATOM 730 N N . ASN A 1 95 ? -23.970 6.222 10.259 1.00 90.62 95 ASN A N 1
ATOM 731 C CA . ASN A 1 95 ? -22.634 6.813 10.343 1.00 90.62 95 ASN A CA 1
ATOM 732 C C . ASN A 1 95 ? -21.525 5.790 10.057 1.00 90.62 95 ASN A C 1
ATOM 734 O O . ASN A 1 95 ? -20.572 6.105 9.344 1.00 90.62 95 ASN A O 1
ATOM 738 N N . LEU A 1 96 ? -21.634 4.574 10.601 1.00 91.62 96 LEU A N 1
ATOM 739 C CA . LEU A 1 96 ? -20.659 3.509 10.363 1.00 91.62 96 LEU A CA 1
ATOM 740 C C . LEU A 1 96 ? -20.687 3.039 8.909 1.00 91.62 96 LEU A C 1
ATOM 742 O O . LEU A 1 96 ? -19.627 2.934 8.302 1.00 91.62 96 LEU A O 1
ATOM 746 N N . SER A 1 97 ? -21.868 2.814 8.333 1.00 91.88 97 SER A N 1
ATOM 747 C CA . SER A 1 97 ? -22.029 2.446 6.923 1.00 91.88 97 SER A CA 1
ATOM 748 C C . SER A 1 97 ? -21.417 3.498 6.002 1.00 91.88 97 SER A C 1
ATOM 750 O O . SER A 1 97 ? -20.609 3.151 5.146 1.00 91.88 97 SER A O 1
ATOM 752 N N . THR A 1 98 ? -21.699 4.780 6.250 1.00 94.12 98 THR A N 1
ATOM 753 C CA . THR A 1 98 ? -21.111 5.890 5.482 1.00 94.12 98 THR A CA 1
ATOM 754 C C . THR A 1 98 ? -19.585 5.881 5.592 1.00 94.12 98 THR A C 1
ATOM 756 O O . THR A 1 98 ? -18.879 5.971 4.590 1.00 94.12 98 THR A O 1
ATOM 759 N N . LYS A 1 99 ? -19.046 5.702 6.807 1.00 92.50 99 LYS A N 1
ATOM 760 C CA . LYS A 1 99 ? -17.595 5.661 7.022 1.00 92.50 99 LYS A CA 1
ATOM 761 C C . LYS A 1 99 ? -16.930 4.462 6.345 1.00 92.50 99 LYS A C 1
ATOM 763 O O . LYS A 1 99 ? -15.829 4.603 5.817 1.00 92.50 99 LYS A O 1
ATOM 768 N N . ILE A 1 100 ? -17.587 3.305 6.349 1.00 93.50 100 ILE A N 1
ATOM 769 C CA . ILE A 1 100 ? -17.115 2.089 5.679 1.00 93.50 100 ILE A CA 1
ATOM 770 C C . ILE A 1 100 ? -17.080 2.299 4.160 1.00 93.50 100 ILE A C 1
ATOM 772 O O . ILE A 1 100 ? -16.095 1.938 3.523 1.00 93.50 100 ILE A O 1
ATOM 776 N N . GLU A 1 101 ? -18.104 2.918 3.572 1.00 93.06 101 GLU A N 1
ATOM 777 C CA . GLU A 1 101 ? -18.134 3.229 2.136 1.00 93.06 101 GLU A CA 1
ATOM 778 C C . GLU A 1 101 ? -17.039 4.225 1.730 1.00 93.06 101 GLU A C 1
ATOM 780 O O . GLU A 1 101 ? -16.330 4.002 0.741 1.00 93.06 101 GLU A O 1
ATOM 785 N N . GLU A 1 102 ? -16.834 5.282 2.522 1.00 93.12 102 GLU A N 1
ATOM 786 C CA . GLU A 1 102 ? -15.725 6.224 2.331 1.00 93.12 102 GLU A CA 1
ATOM 787 C C . GLU A 1 102 ? -14.369 5.507 2.378 1.00 93.12 102 GLU A C 1
ATOM 789 O O . GLU A 1 102 ? -13.528 5.703 1.501 1.00 93.12 102 GLU A O 1
ATOM 794 N N . GLN A 1 103 ? -14.154 4.647 3.378 1.00 92.25 103 GLN A N 1
ATOM 795 C CA . GLN A 1 103 ? -12.905 3.898 3.523 1.00 92.25 103 GLN A CA 1
ATOM 796 C C . GLN A 1 103 ? -12.687 2.911 2.377 1.00 92.25 103 GLN A C 1
ATOM 798 O O . GLN A 1 103 ? -11.585 2.861 1.837 1.00 92.25 103 GLN A O 1
ATOM 803 N N . ASN A 1 104 ? -13.719 2.180 1.952 1.00 89.81 104 ASN A N 1
ATOM 804 C CA . ASN A 1 104 ? -13.634 1.278 0.802 1.00 89.81 104 ASN A CA 1
ATOM 805 C C . ASN A 1 104 ? -13.273 2.035 -0.482 1.00 89.81 104 ASN A C 1
ATOM 807 O O . ASN A 1 104 ? -12.463 1.558 -1.275 1.00 89.81 104 ASN A O 1
ATOM 811 N N . THR A 1 105 ? -13.816 3.242 -0.658 1.00 93.94 105 THR A N 1
ATOM 812 C CA . THR A 1 105 ? -13.475 4.115 -1.788 1.00 93.94 105 THR A CA 1
ATOM 813 C C . THR A 1 105 ? -12.007 4.543 -1.736 1.00 93.94 105 THR A C 1
ATOM 815 O O . THR A 1 105 ? -11.300 4.460 -2.741 1.00 93.94 105 THR A O 1
ATOM 818 N N . VAL A 1 106 ? -11.517 4.962 -0.565 1.00 92.00 106 VAL A N 1
ATOM 819 C CA . VAL A 1 106 ? -10.107 5.343 -0.375 1.00 92.00 106 VAL A CA 1
ATOM 820 C C . VAL A 1 106 ? -9.175 4.155 -0.614 1.00 92.00 106 VAL A C 1
ATOM 822 O O . VAL A 1 106 ? -8.194 4.301 -1.338 1.00 92.00 106 VAL A O 1
ATOM 825 N N . ILE A 1 107 ? -9.495 2.977 -0.074 1.00 87.75 107 ILE A N 1
ATOM 826 C CA . ILE A 1 107 ? -8.719 1.747 -0.283 1.00 87.75 107 ILE A CA 1
ATOM 827 C C . ILE A 1 107 ? -8.663 1.396 -1.770 1.00 87.75 107 ILE A C 1
ATOM 829 O O . ILE A 1 107 ? -7.578 1.146 -2.288 1.00 87.75 107 ILE A O 1
ATOM 833 N N . GLY A 1 108 ? -9.799 1.431 -2.474 1.00 88.69 108 GLY A N 1
ATOM 834 C CA . GLY A 1 108 ? -9.841 1.163 -3.912 1.00 88.69 108 GLY A CA 1
ATOM 835 C C . GLY A 1 108 ? -8.983 2.141 -4.720 1.00 88.69 108 GLY A C 1
ATOM 836 O O . GLY A 1 108 ? -8.242 1.729 -5.612 1.00 88.69 108 GLY A O 1
ATOM 837 N N . ASN A 1 109 ? -9.015 3.430 -4.370 1.00 85.50 109 ASN A N 1
ATOM 838 C CA . ASN A 1 109 ? -8.176 4.443 -5.012 1.00 85.50 109 ASN A CA 1
ATOM 839 C C . ASN A 1 109 ? -6.682 4.221 -4.738 1.00 85.50 109 ASN A C 1
ATOM 841 O O . ASN A 1 109 ? -5.888 4.289 -5.674 1.00 85.50 109 ASN A O 1
ATOM 845 N N . LEU A 1 110 ? -6.298 3.909 -3.496 1.00 82.81 110 LEU A N 1
ATOM 846 C CA . LEU A 1 110 ? -4.908 3.612 -3.136 1.00 82.81 110 LEU A CA 1
ATOM 847 C C . LEU A 1 110 ? -4.398 2.349 -3.834 1.00 82.81 110 LEU A C 1
ATOM 849 O O . LEU A 1 110 ? -3.290 2.347 -4.356 1.00 82.81 110 LEU A O 1
ATOM 853 N N . GLN A 1 111 ? -5.215 1.297 -3.914 1.00 80.44 111 GLN A N 1
ATOM 854 C CA . GLN A 1 111 ? -4.872 0.080 -4.655 1.00 80.44 111 GLN A CA 1
ATOM 855 C C . GLN A 1 111 ? -4.658 0.364 -6.145 1.00 80.44 111 GLN A C 1
ATOM 857 O O . GLN A 1 111 ? -3.708 -0.145 -6.739 1.00 80.44 111 GLN A O 1
ATOM 862 N N . LYS A 1 112 ? -5.506 1.208 -6.746 1.00 79.81 112 LYS A N 1
ATOM 863 C CA . LYS A 1 112 ? -5.343 1.633 -8.139 1.00 79.81 112 LYS A CA 1
ATOM 864 C C . LYS A 1 112 ? -4.055 2.437 -8.338 1.00 79.81 112 LYS A C 1
ATOM 866 O O . LYS A 1 112 ? -3.301 2.135 -9.258 1.00 79.81 112 LYS A O 1
ATOM 871 N N . GLN A 1 113 ? -3.781 3.407 -7.465 1.00 79.75 113 GLN A N 1
ATOM 872 C CA . GLN A 1 113 ? -2.550 4.202 -7.514 1.00 79.75 113 GLN A CA 1
ATOM 873 C C . GLN A 1 113 ? -1.299 3.339 -7.328 1.00 79.75 113 GLN A C 1
ATOM 875 O O . GLN A 1 113 ? -0.329 3.520 -8.055 1.00 79.75 113 GLN A O 1
ATOM 880 N N . LEU A 1 114 ? -1.332 2.369 -6.411 1.00 76.06 114 LEU A N 1
ATOM 881 C CA . LEU A 1 114 ? -0.234 1.429 -6.201 1.00 76.06 114 LEU A CA 1
ATOM 882 C C . LEU A 1 114 ? 0.019 0.588 -7.460 1.00 76.06 114 LEU A C 1
ATOM 884 O O . LEU A 1 114 ? 1.162 0.462 -7.889 1.00 76.06 114 LEU A O 1
ATOM 888 N N . GLY A 1 115 ? -1.038 0.069 -8.093 1.00 79.88 115 GLY A N 1
ATOM 889 C CA . GLY A 1 115 ? -0.920 -0.676 -9.349 1.00 79.88 115 GLY A CA 1
ATOM 890 C C . GLY A 1 115 ? -0.353 0.166 -10.499 1.00 79.88 115 GLY A C 1
ATOM 891 O O . GLY A 1 115 ? 0.485 -0.315 -11.262 1.00 79.88 115 GLY A O 1
ATOM 892 N N . GLU A 1 116 ? -0.762 1.433 -10.612 1.00 79.25 116 GLU A N 1
ATOM 893 C CA . GLU A 1 116 ? -0.219 2.377 -11.599 1.00 79.25 116 GLU A CA 1
ATOM 894 C C . GLU A 1 116 ? 1.259 2.716 -11.322 1.00 79.25 116 GLU A C 1
ATOM 896 O O . GLU A 1 116 ? 2.068 2.698 -12.253 1.00 79.25 116 GLU A O 1
ATOM 901 N N . SER A 1 117 ? 1.636 2.950 -10.057 1.00 79.06 117 SER A N 1
ATOM 902 C CA . SER A 1 117 ? 3.025 3.237 -9.659 1.00 79.06 117 SER A CA 1
ATOM 903 C C . SER A 1 117 ? 3.946 2.053 -9.938 1.00 79.06 117 SER A C 1
ATOM 905 O O . SER A 1 117 ? 4.939 2.191 -10.652 1.00 79.06 117 SER A O 1
ATOM 907 N N . GLN A 1 118 ? 3.549 0.852 -9.506 1.00 82.75 118 GLN A N 1
ATOM 908 C CA . GLN A 1 118 ? 4.29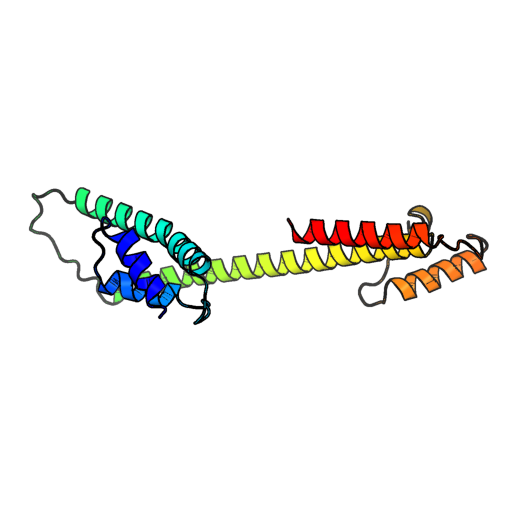0 -0.383 -9.768 1.00 82.75 118 GLN A CA 1
ATOM 909 C C . GLN A 1 118 ? 4.486 -0.618 -11.265 1.00 82.75 118 GLN A C 1
ATOM 911 O O . GLN A 1 118 ? 5.567 -1.014 -11.702 1.00 82.75 118 GLN A O 1
ATOM 916 N N . ARG A 1 119 ? 3.463 -0.336 -12.079 1.00 86.06 119 ARG A N 1
ATOM 917 C CA . ARG A 1 119 ? 3.562 -0.467 -13.533 1.00 86.06 119 ARG A CA 1
ATOM 918 C C . ARG A 1 119 ? 4.563 0.520 -14.132 1.00 86.06 119 ARG A C 1
ATOM 920 O O . ARG A 1 119 ? 5.357 0.114 -14.978 1.00 86.06 119 ARG A O 1
ATOM 927 N N . ASN A 1 120 ? 4.564 1.779 -13.697 1.00 87.31 120 ASN A N 1
ATOM 928 C CA . ASN A 1 120 ? 5.534 2.780 -14.156 1.00 87.31 120 ASN A CA 1
ATOM 929 C C . ASN A 1 120 ? 6.970 2.400 -13.778 1.00 87.31 120 ASN A C 1
ATOM 931 O O . ASN A 1 120 ? 7.885 2.541 -14.587 1.00 87.31 120 ASN A O 1
ATOM 935 N N . VAL A 1 121 ? 7.153 1.844 -12.583 1.00 86.62 121 VAL A N 1
ATOM 936 C CA . VAL A 1 121 ? 8.440 1.336 -12.107 1.00 86.62 121 VAL A CA 1
ATOM 937 C C . VAL A 1 121 ? 8.930 0.155 -12.965 1.00 86.62 121 VAL A C 1
ATOM 939 O O . VAL A 1 121 ? 10.093 0.122 -13.372 1.00 86.62 121 VAL A O 1
ATOM 942 N N . VAL A 1 122 ? 8.044 -0.781 -13.326 1.00 88.12 122 VAL A N 1
ATOM 943 C CA . VAL A 1 122 ? 8.369 -1.878 -14.259 1.00 88.12 122 VAL A CA 1
ATOM 944 C C . VAL A 1 122 ? 8.749 -1.340 -15.641 1.00 88.12 122 VAL A C 1
ATOM 946 O O . VAL A 1 122 ? 9.714 -1.815 -16.232 1.00 88.12 122 VAL A O 1
ATOM 949 N N . ILE A 1 123 ? 8.037 -0.329 -16.148 1.00 91.50 123 ILE A N 1
ATOM 950 C CA . ILE A 1 123 ? 8.361 0.324 -17.426 1.00 91.50 123 ILE A CA 1
ATOM 951 C C . ILE A 1 123 ? 9.763 0.931 -17.387 1.00 91.50 123 ILE A C 1
ATOM 953 O O . ILE A 1 123 ? 10.559 0.645 -18.279 1.00 91.50 123 ILE A O 1
ATOM 957 N N . ALA A 1 124 ? 10.087 1.703 -16.349 1.00 89.25 124 ALA A N 1
ATOM 958 C CA . ALA A 1 124 ? 11.404 2.315 -16.199 1.00 89.25 124 ALA A CA 1
ATOM 959 C C . ALA A 1 124 ? 12.525 1.261 -16.131 1.00 89.25 124 ALA A C 1
ATOM 961 O O . ALA A 1 124 ? 13.542 1.390 -16.814 1.00 89.25 124 ALA A O 1
ATOM 962 N N . SER A 1 125 ? 12.314 0.178 -15.375 1.00 86.69 125 SER A N 1
ATOM 963 C CA . SER A 1 125 ? 13.286 -0.917 -15.276 1.00 86.69 125 SER A CA 1
ATOM 964 C C . SER A 1 125 ? 13.499 -1.630 -16.614 1.00 86.69 125 SER A C 1
ATOM 966 O O . SER A 1 125 ? 14.637 -1.843 -17.032 1.00 86.69 125 SER A O 1
ATOM 968 N N . GLU A 1 126 ? 12.426 -1.972 -17.329 1.00 88.62 126 GLU A N 1
ATOM 969 C CA . GLU A 1 126 ? 12.528 -2.641 -18.630 1.00 88.62 126 GLU A CA 1
ATOM 970 C C . GLU A 1 126 ? 13.131 -1.722 -19.704 1.00 88.62 126 GLU A C 1
ATOM 972 O O . GLU A 1 126 ? 13.958 -2.172 -20.501 1.00 88.62 126 GLU A O 1
ATOM 977 N N . MET A 1 127 ? 12.812 -0.421 -19.689 1.00 89.62 127 MET A N 1
ATOM 978 C CA . MET A 1 127 ? 13.489 0.578 -20.525 1.00 89.62 127 MET A CA 1
ATOM 979 C C . MET A 1 127 ? 14.997 0.566 -20.275 1.00 89.62 127 MET A C 1
ATOM 981 O O . MET A 1 127 ? 15.772 0.440 -21.225 1.00 89.62 127 MET A O 1
ATOM 985 N N . GLN A 1 128 ? 15.418 0.607 -19.008 1.00 86.06 128 GLN A N 1
ATOM 986 C CA . GLN A 1 128 ? 16.828 0.571 -18.635 1.00 86.06 128 GLN A CA 1
ATOM 987 C C . GLN A 1 128 ? 17.501 -0.731 -19.089 1.00 86.06 128 GLN A C 1
ATOM 989 O O . GLN A 1 128 ? 18.543 -0.670 -19.738 1.00 86.06 128 GLN A O 1
ATOM 994 N N . LYS A 1 129 ? 16.890 -1.902 -18.847 1.00 85.00 129 LYS A N 1
ATOM 995 C CA . LYS A 1 129 ? 17.403 -3.220 -19.287 1.00 85.00 129 LYS A CA 1
ATOM 996 C C . LYS A 1 129 ? 17.565 -3.326 -20.802 1.00 85.00 129 LYS A C 1
ATOM 998 O O . LYS A 1 129 ? 18.464 -4.021 -21.288 1.00 85.00 129 LYS A O 1
ATOM 1003 N N . LEU A 1 130 ? 16.684 -2.671 -21.553 1.00 86.06 130 LEU A N 1
ATOM 1004 C CA . LEU A 1 130 ? 16.708 -2.640 -23.013 1.00 86.06 130 LEU A CA 1
ATOM 1005 C C . LEU A 1 130 ? 17.591 -1.507 -23.560 1.00 86.06 130 LEU A C 1
ATOM 1007 O O . LEU A 1 130 ? 17.888 -1.497 -24.761 1.00 86.06 130 LEU A O 1
ATOM 1011 N N . GLY A 1 131 ? 18.065 -0.607 -22.696 1.00 86.31 131 GLY A N 1
ATOM 1012 C CA . GLY A 1 131 ? 18.833 0.578 -23.058 1.00 86.31 131 GLY A CA 1
ATOM 1013 C C . GLY A 1 131 ? 18.013 1.590 -23.858 1.00 86.31 131 GLY A C 1
ATOM 1014 O O . GLY A 1 131 ? 18.572 2.228 -24.748 1.00 86.31 131 GLY A O 1
ATOM 1015 N N . LEU A 1 132 ? 16.702 1.658 -23.617 1.00 88.94 132 LEU A N 1
ATOM 1016 C CA . LEU A 1 132 ? 15.794 2.671 -24.154 1.00 88.94 132 LEU A CA 1
ATOM 1017 C C . LEU A 1 132 ? 15.859 3.918 -23.269 1.00 88.94 132 LEU A C 1
ATOM 1019 O O . LEU A 1 132 ? 15.799 3.828 -22.044 1.00 88.94 132 LEU A O 1
ATOM 1023 N N . THR A 1 133 ? 15.984 5.074 -23.902 1.00 90.69 133 THR A N 1
ATOM 1024 C CA . THR A 1 133 ? 15.977 6.383 -23.245 1.00 90.69 133 THR A CA 1
ATOM 1025 C C . THR A 1 133 ? 14.561 6.957 -23.180 1.00 90.69 133 THR A C 1
ATOM 1027 O O . THR A 1 133 ? 13.652 6.473 -23.852 1.00 90.69 133 THR A O 1
ATOM 1030 N N . GLU A 1 134 ? 14.359 8.023 -22.404 1.00 89.56 134 GLU A N 1
ATOM 1031 C CA . GLU A 1 134 ? 13.081 8.751 -22.402 1.00 89.56 134 GLU A CA 1
ATOM 1032 C C . GLU A 1 134 ? 12.733 9.311 -23.790 1.00 89.56 134 GLU A C 1
ATOM 1034 O O . GLU A 1 134 ? 11.581 9.235 -24.208 1.00 89.56 134 GLU A O 1
ATOM 1039 N N . ALA A 1 135 ? 13.733 9.784 -24.545 1.00 90.94 135 ALA A N 1
ATOM 1040 C CA . ALA A 1 135 ? 13.548 10.267 -25.914 1.00 90.94 135 ALA A CA 1
ATOM 1041 C C . ALA A 1 135 ? 13.074 9.155 -26.867 1.00 90.94 135 ALA A C 1
ATOM 1043 O O . ALA A 1 135 ? 12.252 9.402 -27.745 1.00 90.94 135 ALA A O 1
ATOM 1044 N N . ASP A 1 136 ? 13.526 7.911 -26.659 1.00 91.50 136 ASP A N 1
ATOM 1045 C CA . ASP A 1 136 ? 13.031 6.761 -27.426 1.00 91.50 136 ASP A CA 1
ATOM 1046 C C . ASP A 1 136 ? 11.543 6.480 -27.146 1.00 91.50 136 ASP A C 1
ATOM 1048 O O . ASP A 1 136 ? 10.884 5.833 -27.956 1.00 91.50 136 ASP A O 1
ATOM 1052 N N . MET A 1 137 ? 11.003 6.947 -26.016 1.00 92.88 137 MET A N 1
ATOM 1053 C CA . MET A 1 137 ? 9.654 6.637 -25.531 1.00 92.88 137 MET A CA 1
ATOM 1054 C C . MET A 1 137 ? 8.663 7.806 -25.624 1.00 92.88 137 MET A C 1
ATOM 1056 O O . MET A 1 137 ? 7.486 7.603 -25.334 1.00 92.88 137 MET A O 1
ATOM 1060 N N . GLU A 1 138 ? 9.091 8.995 -26.065 1.00 91.00 138 GLU A N 1
ATOM 1061 C CA . GLU A 1 138 ? 8.316 10.253 -26.025 1.00 91.00 138 GLU A CA 1
ATOM 1062 C C . GLU A 1 138 ? 6.898 10.139 -26.619 1.00 91.00 138 GLU A C 1
ATOM 1064 O O . GLU A 1 138 ? 5.952 10.743 -26.116 1.00 91.00 138 GLU A O 1
ATOM 1069 N N . PHE A 1 139 ? 6.721 9.310 -27.651 1.00 90.62 139 PHE A N 1
ATOM 1070 C CA . PHE A 1 139 ? 5.434 9.102 -28.328 1.00 90.62 139 PHE A CA 1
ATOM 1071 C C . PHE A 1 139 ? 4.886 7.677 -28.189 1.00 90.62 139 PHE A C 1
ATOM 1073 O O . PHE A 1 139 ? 3.980 7.274 -28.923 1.00 90.62 139 PHE A O 1
ATOM 1080 N N . VAL A 1 140 ? 5.430 6.890 -27.261 1.00 92.62 140 VAL A N 1
ATOM 1081 C CA . VAL A 1 140 ? 5.066 5.487 -27.065 1.00 92.62 140 VAL A CA 1
ATOM 1082 C C . VAL A 1 140 ? 4.127 5.362 -25.877 1.00 92.62 140 VAL A C 1
ATOM 1084 O O . VAL A 1 140 ? 4.487 5.637 -24.738 1.00 92.62 140 VAL A O 1
ATOM 1087 N N . THR A 1 141 ? 2.912 4.879 -26.130 1.00 92.69 141 THR A N 1
ATOM 1088 C CA . THR A 1 141 ? 1.975 4.497 -25.068 1.00 92.69 141 THR A CA 1
ATOM 1089 C C . THR A 1 141 ? 1.935 2.983 -24.949 1.00 92.69 141 THR A C 1
ATOM 1091 O O . THR A 1 141 ? 1.570 2.293 -25.899 1.00 92.69 141 THR A O 1
ATOM 1094 N N . ILE A 1 142 ? 2.286 2.464 -23.774 1.00 91.88 142 ILE A N 1
ATOM 1095 C CA . ILE A 1 142 ? 2.276 1.024 -23.498 1.00 91.88 142 ILE A CA 1
ATOM 1096 C C . ILE A 1 142 ? 0.858 0.624 -23.059 1.00 91.88 142 ILE A C 1
ATOM 1098 O O . ILE A 1 142 ? 0.414 1.110 -22.011 1.00 91.88 142 ILE A O 1
ATOM 1102 N N . PRO A 1 143 ? 0.150 -0.262 -23.787 1.00 91.38 143 PRO A N 1
ATOM 1103 C CA . PRO A 1 143 ? -1.202 -0.699 -23.426 1.00 91.38 143 PRO A CA 1
ATOM 1104 C C . PRO A 1 143 ? -1.278 -1.351 -22.038 1.00 91.38 143 PRO A C 1
ATOM 1106 O O . PRO A 1 143 ? -0.342 -2.022 -21.602 1.00 91.38 143 PRO A O 1
ATOM 1109 N N . ALA A 1 144 ? -2.383 -1.155 -21.318 1.00 86.56 144 ALA A N 1
ATOM 1110 C CA . ALA A 1 144 ? -2.521 -1.615 -19.931 1.00 86.56 144 ALA A CA 1
ATOM 1111 C C . ALA A 1 144 ? -2.484 -3.149 -19.777 1.00 86.56 144 ALA A C 1
ATOM 1113 O O . ALA A 1 144 ? -2.095 -3.644 -18.724 1.00 86.56 144 ALA A O 1
ATOM 1114 N N . ASP A 1 145 ? -2.863 -3.879 -20.823 1.00 86.31 145 ASP A N 1
ATOM 1115 C CA . ASP A 1 145 ? -3.081 -5.326 -20.862 1.00 86.31 145 ASP A CA 1
ATOM 1116 C C . ASP A 1 145 ? -1.905 -6.133 -21.439 1.00 86.31 145 ASP A C 1
ATOM 1118 O O . ASP A 1 145 ? -1.965 -7.362 -21.480 1.00 86.31 145 ASP A O 1
ATOM 1122 N N . VAL A 1 146 ? -0.823 -5.474 -21.868 1.00 89.69 146 VAL A N 1
ATOM 1123 C CA . VAL A 1 146 ? 0.346 -6.159 -22.441 1.00 89.69 146 VAL A CA 1
ATOM 1124 C C . VAL A 1 146 ? 1.461 -6.370 -21.422 1.00 89.69 146 VAL A C 1
ATOM 1126 O O . VAL A 1 146 ? 1.656 -5.582 -20.494 1.00 89.69 146 VAL A O 1
ATOM 1129 N N . ASN A 1 147 ? 2.263 -7.413 -21.644 1.00 91.00 147 ASN A N 1
ATOM 1130 C CA . ASN A 1 147 ? 3.527 -7.579 -20.940 1.00 91.00 147 ASN A CA 1
ATOM 1131 C C . ASN A 1 147 ? 4.507 -6.468 -21.363 1.00 91.00 147 ASN A C 1
ATOM 1133 O O . ASN A 1 147 ? 4.856 -6.350 -22.539 1.00 91.00 147 ASN A O 1
ATOM 1137 N N . VAL A 1 148 ? 4.951 -5.664 -20.394 1.00 91.38 148 VAL A N 1
ATOM 1138 C CA . VAL A 1 148 ? 5.810 -4.493 -20.625 1.00 91.38 148 VAL A CA 1
ATOM 1139 C C . VAL A 1 148 ? 7.140 -4.875 -21.283 1.00 91.38 148 VAL A C 1
ATOM 1141 O O . VAL A 1 148 ? 7.527 -4.247 -22.265 1.00 91.38 148 VAL A O 1
ATOM 1144 N N . GLY A 1 149 ? 7.812 -5.924 -20.798 1.00 89.19 149 GLY A N 1
ATOM 1145 C CA . GLY A 1 149 ? 9.106 -6.362 -21.335 1.00 89.19 149 GLY A CA 1
ATOM 1146 C C . GLY A 1 149 ? 9.001 -6.878 -22.772 1.00 89.19 149 GLY A C 1
ATOM 1147 O O . GLY A 1 149 ? 9.805 -6.513 -23.629 1.00 89.19 149 GLY A O 1
ATOM 1148 N N . GLU A 1 150 ? 7.966 -7.666 -23.077 1.00 90.81 150 GLU A N 1
ATOM 1149 C CA . GLU A 1 150 ? 7.721 -8.152 -24.440 1.00 90.81 150 GLU A CA 1
ATOM 1150 C C . GLU A 1 150 ? 7.409 -7.000 -25.409 1.00 90.81 150 GLU A C 1
ATOM 1152 O O . GLU A 1 150 ? 7.951 -6.947 -26.519 1.00 90.81 150 GLU A O 1
ATOM 1157 N N . TYR A 1 151 ? 6.557 -6.060 -24.984 1.00 95.12 151 TYR A N 1
ATOM 1158 C CA . TYR A 1 151 ? 6.191 -4.892 -25.782 1.00 95.12 151 TYR A CA 1
ATOM 1159 C C . TYR A 1 151 ? 7.411 -4.016 -26.082 1.00 95.12 151 TYR A C 1
ATOM 1161 O O . TYR A 1 151 ? 7.681 -3.705 -27.245 1.00 95.12 151 TYR A O 1
ATOM 1169 N N . LEU A 1 152 ? 8.185 -3.661 -25.052 1.00 93.31 152 LEU A N 1
ATOM 1170 C CA . LEU A 1 152 ? 9.377 -2.830 -25.206 1.00 93.31 152 LEU A CA 1
ATOM 1171 C C . LEU A 1 152 ? 10.486 -3.544 -25.986 1.00 93.31 152 LEU A C 1
ATOM 1173 O O . LEU A 1 152 ? 11.200 -2.900 -26.751 1.00 93.31 152 LEU A O 1
ATOM 1177 N N . GLY A 1 153 ? 10.600 -4.870 -25.870 1.00 90.38 153 GLY A N 1
ATOM 1178 C CA . GLY A 1 153 ? 11.525 -5.668 -26.675 1.00 90.38 153 GLY A CA 1
ATOM 1179 C C . GLY A 1 153 ? 11.206 -5.593 -28.171 1.00 90.38 153 GLY A C 1
ATOM 1180 O O . GLY A 1 153 ? 12.088 -5.305 -28.983 1.00 90.38 153 GLY A O 1
ATOM 1181 N N . LYS A 1 154 ? 9.930 -5.767 -28.542 1.00 92.19 154 LYS A N 1
ATOM 1182 C CA . LYS A 1 154 ? 9.457 -5.594 -29.929 1.00 92.19 154 LYS A CA 1
ATOM 1183 C C . LYS A 1 154 ? 9.648 -4.160 -30.419 1.00 92.19 154 LYS A C 1
ATOM 1185 O O . LYS A 1 154 ? 10.075 -3.950 -31.554 1.00 92.19 154 LYS A O 1
ATOM 1190 N N . TYR A 1 155 ? 9.366 -3.177 -29.565 1.00 94.56 155 TYR A N 1
ATOM 1191 C CA . TYR A 1 155 ? 9.563 -1.768 -29.889 1.00 94.56 155 TYR A CA 1
ATOM 1192 C C . TYR A 1 155 ? 11.037 -1.447 -30.170 1.00 94.56 155 TYR A C 1
ATOM 1194 O O . TYR A 1 155 ? 11.353 -0.892 -31.223 1.00 94.56 155 TYR A O 1
ATOM 1202 N N . LYS A 1 156 ? 11.950 -1.887 -29.293 1.00 91.62 156 LYS A N 1
ATOM 1203 C CA . LYS A 1 156 ? 13.397 -1.768 -29.503 1.00 91.62 156 LYS A CA 1
ATOM 1204 C C . LYS A 1 156 ? 13.814 -2.385 -30.833 1.00 91.62 156 LYS A C 1
ATOM 1206 O O . LYS A 1 156 ? 14.557 -1.749 -31.574 1.00 91.62 156 LYS A O 1
ATOM 1211 N N . GLN A 1 157 ? 13.331 -3.586 -31.152 1.00 88.88 157 GLN A N 1
ATOM 1212 C CA . GLN A 1 157 ? 13.654 -4.227 -32.426 1.00 88.88 157 GLN A CA 1
ATOM 1213 C C . GLN A 1 157 ? 13.196 -3.372 -33.614 1.00 88.88 157 GLN A C 1
ATOM 1215 O O . GLN A 1 157 ? 13.971 -3.150 -34.536 1.00 88.88 157 GLN A O 1
ATOM 1220 N N . SER A 1 158 ? 11.997 -2.780 -33.555 1.00 92.12 158 SER A N 1
ATOM 1221 C CA . SER A 1 158 ? 11.543 -1.854 -34.598 1.00 92.12 158 SER A CA 1
ATOM 1222 C C . SER A 1 158 ? 12.422 -0.605 -34.724 1.00 92.12 158 SER A C 1
ATOM 1224 O O . SER A 1 158 ? 12.515 -0.062 -35.825 1.00 92.12 158 SER A O 1
ATOM 1226 N N . LEU A 1 159 ? 13.024 -0.106 -33.639 1.00 91.25 159 LEU A N 1
ATOM 1227 C CA . LEU A 1 159 ? 13.982 1.004 -33.708 1.00 91.25 159 LEU A CA 1
ATOM 1228 C C . LEU A 1 159 ? 15.287 0.568 -34.380 1.00 91.25 159 LEU A C 1
ATOM 1230 O O . LEU A 1 159 ? 15.828 1.310 -35.200 1.00 91.25 159 LEU A O 1
ATOM 1234 N N . VAL A 1 160 ? 15.759 -0.642 -34.074 1.00 88.38 160 VAL A N 1
ATOM 1235 C CA . VAL A 1 160 ? 16.943 -1.242 -34.702 1.00 88.38 160 VAL A CA 1
ATOM 1236 C C . VAL A 1 160 ? 16.726 -1.441 -36.201 1.00 88.38 160 VAL A C 1
ATOM 1238 O O . VAL A 1 160 ? 17.543 -0.990 -37.000 1.00 88.38 160 VAL A O 1
ATOM 1241 N N . ASP A 1 161 ? 15.595 -2.022 -36.600 1.00 89.12 161 ASP A N 1
ATOM 1242 C CA . ASP A 1 161 ? 15.267 -2.295 -38.006 1.00 89.12 161 ASP A CA 1
ATOM 1243 C C . ASP A 1 161 ? 15.158 -1.008 -38.843 1.00 89.12 161 ASP A C 1
ATOM 1245 O O . ASP A 1 161 ? 15.442 -1.000 -40.040 1.00 89.12 161 ASP A O 1
ATOM 1249 N N . ARG A 1 162 ? 14.770 0.105 -38.206 1.00 92.44 162 ARG A N 1
ATOM 1250 C CA . ARG A 1 162 ? 14.700 1.440 -38.823 1.00 92.44 162 ARG A CA 1
ATOM 1251 C C . ARG A 1 162 ? 16.036 2.190 -38.806 1.00 92.44 162 ARG A C 1
ATOM 1253 O O . ARG A 1 162 ? 16.093 3.317 -39.289 1.00 92.44 162 ARG A O 1
ATOM 1260 N N . GLY A 1 163 ? 17.089 1.606 -38.234 1.00 88.44 163 GLY A N 1
ATOM 1261 C CA . GLY A 1 163 ? 18.396 2.249 -38.083 1.00 88.44 163 GLY A CA 1
ATOM 1262 C C . GLY A 1 163 ? 18.412 3.405 -37.077 1.00 88.44 163 GLY A C 1
ATOM 1263 O O . GLY A 1 163 ? 19.330 4.218 -37.102 1.00 88.44 163 GLY A O 1
ATOM 1264 N N . LEU A 1 164 ? 17.405 3.491 -36.202 1.00 89.00 164 LEU A N 1
ATOM 1265 C CA . LEU A 1 164 ? 17.292 4.524 -35.167 1.00 89.00 164 LEU A CA 1
ATOM 1266 C C . LEU A 1 164 ? 18.021 4.133 -33.875 1.00 89.00 164 LEU A C 1
ATOM 1268 O O . LEU A 1 164 ? 18.281 4.991 -33.037 1.00 89.00 164 LEU A O 1
ATOM 1272 N N . LYS A 1 165 ? 18.375 2.849 -33.715 1.00 84.56 165 LYS A N 1
ATOM 1273 C CA . LYS A 1 165 ? 19.128 2.339 -32.562 1.00 84.56 165 LYS A CA 1
ATOM 1274 C C . LYS A 1 165 ? 20.129 1.251 -32.981 1.00 84.56 165 LYS A C 1
ATOM 1276 O O . LYS A 1 165 ? 19.820 0.473 -33.881 1.00 84.56 165 LYS A O 1
ATOM 1281 N N . PRO A 1 166 ? 21.320 1.157 -32.358 1.00 79.25 166 PRO A N 1
ATOM 1282 C CA . PRO A 1 166 ? 22.269 0.081 -32.646 1.00 79.25 166 PRO A CA 1
ATOM 1283 C C . PRO A 1 166 ? 21.740 -1.300 -32.225 1.00 79.25 166 PRO A C 1
ATOM 1285 O O . PRO A 1 166 ? 21.010 -1.419 -31.239 1.00 79.25 166 PRO A O 1
ATOM 1288 N N . VAL A 1 167 ? 22.166 -2.335 -32.961 1.00 71.81 167 VAL A N 1
ATOM 1289 C CA . VAL A 1 167 ? 21.802 -3.752 -32.751 1.00 71.81 167 VAL A CA 1
ATOM 1290 C C . VAL A 1 167 ? 22.213 -4.241 -31.358 1.00 71.81 167 VAL A C 1
ATOM 1292 O O . VAL A 1 167 ? 21.433 -4.918 -30.692 1.00 71.81 167 VAL A O 1
ATOM 1295 N N . ASP A 1 168 ? 23.387 -3.821 -30.882 1.00 65.00 168 ASP A N 1
ATOM 1296 C CA . ASP A 1 168 ? 23.906 -4.170 -29.564 1.00 65.00 168 ASP A CA 1
ATOM 1297 C C . ASP A 1 168 ? 24.027 -2.934 -28.676 1.00 65.00 168 ASP A C 1
ATOM 1299 O O . ASP A 1 168 ? 24.965 -2.144 -28.755 1.00 65.00 168 ASP A O 1
ATOM 1303 N N . SER A 1 169 ? 23.069 -2.799 -27.770 1.00 56.22 169 SER A N 1
ATOM 1304 C CA . SER A 1 169 ? 23.292 -2.129 -26.493 1.00 56.22 169 SER A CA 1
ATOM 1305 C C . SER A 1 169 ? 23.040 -3.168 -25.407 1.00 56.22 169 SER A C 1
ATOM 1307 O O . SER A 1 169 ? 21.993 -3.157 -24.752 1.00 56.22 169 SER A O 1
ATOM 1309 N N . SER A 1 170 ? 23.928 -4.160 -25.307 1.00 53.28 170 SER A N 1
ATOM 1310 C CA . SER A 1 170 ? 23.940 -5.073 -24.170 1.00 53.28 170 SER A CA 1
ATOM 1311 C C . SER A 1 170 ? 24.312 -4.252 -22.942 1.00 53.28 170 SER A C 1
ATOM 1313 O O . SER A 1 170 ? 25.475 -3.910 -22.747 1.00 53.28 170 SER A O 1
ATOM 1315 N N . VAL A 1 171 ? 23.304 -3.894 -22.155 1.00 59.91 171 VAL A N 1
ATOM 1316 C CA . VAL A 1 171 ? 23.490 -3.371 -20.802 1.00 59.91 171 VAL A CA 1
ATOM 1317 C C . VAL A 1 171 ? 24.388 -4.366 -20.071 1.00 59.91 171 VAL A C 1
ATOM 1319 O O . VAL A 1 171 ? 24.090 -5.568 -20.081 1.00 59.91 171 VAL A O 1
ATOM 1322 N N . SER A 1 172 ? 25.522 -3.898 -19.549 1.00 64.62 172 SER A N 1
ATOM 1323 C CA . SER A 1 172 ? 26.487 -4.759 -18.862 1.00 64.62 172 SER A CA 1
ATOM 1324 C C . SER A 1 172 ? 25.815 -5.491 -17.701 1.00 64.62 172 SER A C 1
ATOM 1326 O O . SER A 1 172 ? 24.760 -5.087 -17.201 1.00 64.62 172 SER A O 1
ATOM 1328 N N . LYS A 1 173 ? 26.401 -6.614 -17.279 1.00 66.69 173 LYS A N 1
ATOM 1329 C CA . LYS A 1 173 ? 25.855 -7.393 -16.165 1.00 66.69 173 LYS A CA 1
ATOM 1330 C C . LYS A 1 173 ? 25.766 -6.528 -14.902 1.00 66.69 173 LYS A C 1
ATOM 1332 O O . LYS A 1 173 ? 24.747 -6.567 -14.221 1.00 66.69 173 LYS A O 1
ATOM 1337 N N . GLU A 1 174 ? 26.773 -5.692 -14.668 1.00 71.56 174 GLU A N 1
ATOM 1338 C CA . GLU A 1 174 ? 26.817 -4.733 -13.566 1.00 71.56 174 GLU A CA 1
ATOM 1339 C C . GLU A 1 174 ? 25.690 -3.690 -13.649 1.00 71.56 174 GLU A C 1
ATOM 1341 O O . GLU A 1 174 ? 25.059 -3.376 -12.642 1.00 71.56 174 GLU A O 1
ATOM 1346 N N . GLU A 1 175 ? 25.383 -3.170 -14.840 1.00 65.69 175 GLU A N 1
ATOM 1347 C CA . GLU A 1 175 ? 24.281 -2.215 -15.027 1.00 65.69 175 GLU A CA 1
ATOM 1348 C C . GLU A 1 175 ? 22.901 -2.868 -14.856 1.00 65.69 175 GLU A C 1
ATOM 1350 O O . GLU A 1 175 ? 21.976 -2.212 -14.378 1.00 65.69 175 GLU A O 1
ATOM 1355 N N . ARG A 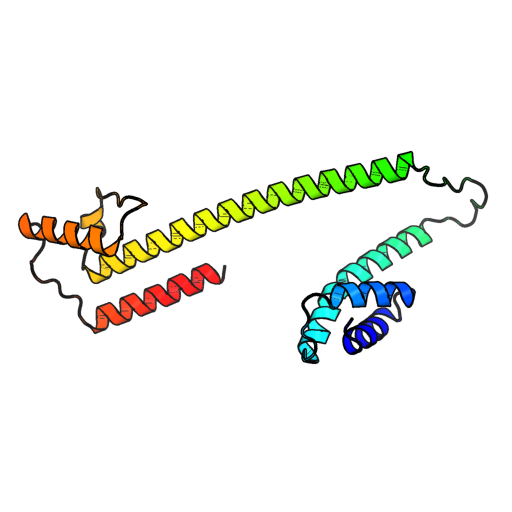1 176 ? 22.753 -4.156 -15.198 1.00 65.44 176 ARG A N 1
ATOM 1356 C CA . ARG A 1 176 ? 21.519 -4.920 -14.941 1.00 65.44 176 ARG A CA 1
ATOM 1357 C C . ARG A 1 176 ? 21.313 -5.201 -13.458 1.00 65.44 176 ARG A C 1
ATOM 1359 O O . ARG A 1 176 ? 20.221 -4.961 -12.958 1.00 65.44 176 ARG A O 1
ATOM 1366 N N . GLU A 1 177 ? 22.347 -5.669 -12.764 1.00 74.06 177 GLU A N 1
ATOM 1367 C CA . GLU A 1 177 ? 22.283 -5.925 -11.318 1.00 74.06 177 GLU A CA 1
ATOM 1368 C C . GLU A 1 177 ? 22.006 -4.631 -10.544 1.00 74.06 177 GLU A C 1
ATOM 1370 O O . GLU A 1 177 ? 21.190 -4.616 -9.622 1.00 74.06 177 GLU A O 1
ATOM 1375 N N . LYS A 1 178 ? 22.603 -3.512 -10.974 1.00 78.81 178 LYS A N 1
ATOM 1376 C CA . LYS A 1 178 ? 22.289 -2.195 -10.421 1.00 78.81 178 LYS A CA 1
ATOM 1377 C C . LYS A 1 178 ? 20.830 -1.798 -10.672 1.00 78.81 178 LYS A C 1
ATOM 1379 O O . LYS A 1 178 ? 20.162 -1.374 -9.738 1.00 78.81 178 LYS A O 1
ATOM 1384 N N . ALA A 1 179 ? 20.315 -1.983 -11.888 1.00 71.38 179 ALA A N 1
ATOM 1385 C CA . ALA A 1 179 ? 18.915 -1.689 -12.208 1.00 71.38 179 ALA A CA 1
ATOM 1386 C C . ALA A 1 179 ? 17.926 -2.532 -11.381 1.00 71.38 179 ALA A C 1
ATOM 1388 O O . ALA A 1 179 ? 16.878 -2.035 -10.979 1.00 71.38 179 ALA A O 1
ATOM 1389 N N . GLU A 1 180 ? 18.248 -3.800 -11.112 1.00 75.38 180 GLU A N 1
ATOM 1390 C CA . GLU A 1 180 ? 17.441 -4.679 -10.255 1.00 75.38 180 GLU A CA 1
ATOM 1391 C C . GLU A 1 180 ? 17.491 -4.259 -8.778 1.00 75.38 180 GLU A C 1
ATOM 1393 O O . GLU A 1 180 ? 16.464 -4.292 -8.099 1.00 75.38 180 GLU A O 1
ATOM 1398 N N . SER A 1 181 ? 18.652 -3.809 -8.293 1.00 82.81 181 SER A N 1
ATOM 1399 C CA . SER A 1 181 ? 18.809 -3.267 -6.938 1.00 82.81 181 SER A CA 1
ATOM 1400 C C . SER A 1 181 ? 18.050 -1.950 -6.752 1.00 82.81 181 SER A C 1
ATOM 1402 O O . SER A 1 181 ? 17.276 -1.823 -5.805 1.00 82.81 181 SER A O 1
ATOM 1404 N N . ASP A 1 182 ? 18.218 -0.995 -7.672 1.00 80.44 182 ASP A N 1
ATOM 1405 C CA . ASP A 1 182 ? 17.547 0.313 -7.633 1.00 80.44 182 ASP A CA 1
ATOM 1406 C C . ASP A 1 182 ? 16.014 0.140 -7.736 1.00 80.44 182 ASP A C 1
ATOM 1408 O O . ASP A 1 182 ? 15.241 0.826 -7.059 1.00 80.44 182 ASP A O 1
ATOM 1412 N N . LEU A 1 183 ? 15.559 -0.838 -8.532 1.00 79.19 183 LEU A N 1
ATOM 1413 C CA . LEU A 1 183 ? 14.158 -1.257 -8.617 1.00 79.19 183 LEU A CA 1
ATOM 1414 C C . LEU A 1 183 ? 13.642 -1.791 -7.275 1.00 79.19 183 LEU A C 1
ATOM 1416 O O . LEU A 1 183 ? 12.564 -1.393 -6.829 1.00 79.19 183 LEU A O 1
ATOM 1420 N N . ALA A 1 184 ? 14.391 -2.697 -6.643 1.00 80.62 184 ALA A N 1
ATOM 1421 C CA . ALA A 1 184 ? 14.006 -3.281 -5.364 1.00 80.62 184 ALA A CA 1
ATOM 1422 C C . ALA A 1 184 ? 13.910 -2.211 -4.267 1.00 80.62 184 ALA A C 1
ATOM 1424 O O . ALA A 1 184 ? 12.939 -2.205 -3.512 1.00 80.62 184 ALA A O 1
ATOM 1425 N N . GLU A 1 185 ? 14.863 -1.277 -4.216 1.00 84.88 185 GLU A N 1
ATOM 1426 C CA . GLU A 1 185 ? 14.869 -0.162 -3.264 1.00 84.88 185 GLU A CA 1
ATOM 1427 C C . GLU A 1 185 ? 13.698 0.803 -3.504 1.00 84.88 185 GLU A C 1
ATOM 1429 O O . GLU A 1 185 ? 13.002 1.185 -2.561 1.00 84.88 185 GLU A O 1
ATOM 1434 N N . THR A 1 186 ? 13.405 1.120 -4.770 1.00 80.56 186 THR A N 1
ATOM 1435 C CA . THR A 1 186 ? 12.252 1.955 -5.138 1.00 80.56 186 THR A CA 1
ATOM 1436 C C . THR A 1 186 ? 10.941 1.295 -4.713 1.00 80.56 186 THR A C 1
ATOM 1438 O O . THR A 1 186 ? 10.136 1.930 -4.031 1.00 80.56 186 THR A O 1
ATOM 1441 N N . MET A 1 187 ? 10.755 0.007 -5.021 1.00 79.62 187 MET A N 1
ATOM 1442 C CA . MET A 1 187 ? 9.573 -0.756 -4.606 1.00 79.62 187 MET A CA 1
ATOM 1443 C C . MET A 1 187 ? 9.437 -0.793 -3.079 1.00 79.62 187 MET A C 1
ATOM 1445 O O . MET A 1 187 ? 8.365 -0.504 -2.553 1.00 79.62 187 MET A O 1
ATOM 1449 N N . LEU A 1 188 ? 10.522 -1.078 -2.352 1.00 81.31 188 LEU A N 1
ATOM 1450 C CA . LEU A 1 188 ? 10.549 -1.051 -0.884 1.00 81.31 188 LEU A CA 1
ATOM 1451 C C . LEU A 1 188 ? 10.142 0.317 -0.318 1.00 81.31 188 LEU A C 1
ATOM 1453 O O . LEU A 1 188 ? 9.393 0.377 0.655 1.00 81.31 188 LEU A O 1
ATOM 1457 N N . SER A 1 189 ? 10.592 1.408 -0.938 1.00 79.62 189 SER A N 1
ATOM 1458 C CA . SER A 1 189 ? 10.250 2.768 -0.511 1.00 79.62 189 SER A CA 1
ATOM 1459 C C . SER A 1 189 ? 8.784 3.142 -0.768 1.00 79.62 189 SER A C 1
ATOM 1461 O O . SER A 1 189 ? 8.217 3.921 -0.003 1.00 79.62 189 SER A O 1
ATOM 1463 N N . GLU A 1 190 ? 8.158 2.581 -1.809 1.00 70.12 190 GLU A N 1
ATOM 1464 C CA . GLU A 1 190 ? 6.729 2.763 -2.089 1.00 70.12 190 GLU A CA 1
ATOM 1465 C C . GLU A 1 190 ? 5.847 2.004 -1.092 1.00 70.12 190 GLU A C 1
ATOM 1467 O O . GLU A 1 190 ? 4.803 2.515 -0.705 1.00 70.12 190 GLU A O 1
ATOM 1472 N N . TYR A 1 191 ? 6.279 0.828 -0.622 1.00 65.44 191 TYR A N 1
ATOM 1473 C CA . TYR A 1 191 ? 5.566 0.071 0.417 1.00 65.44 191 TYR A CA 1
ATOM 1474 C C . TYR A 1 191 ? 5.689 0.677 1.824 1.00 65.44 191 TYR A C 1
ATOM 1476 O O . TYR A 1 191 ? 4.882 0.357 2.696 1.00 65.44 191 TYR A O 1
ATOM 1484 N N . ALA A 1 192 ? 6.706 1.507 2.069 1.00 63.75 192 ALA A N 1
ATOM 1485 C CA . ALA A 1 192 ? 6.994 2.089 3.381 1.00 63.75 192 ALA A CA 1
ATOM 1486 C C . ALA A 1 192 ? 6.328 3.461 3.631 1.00 63.75 192 ALA A C 1
ATOM 1488 O O . ALA A 1 192 ? 6.544 4.046 4.696 1.00 63.75 192 ALA A O 1
ATOM 1489 N N . LYS A 1 193 ? 5.558 3.986 2.668 1.00 53.50 193 LYS A N 1
ATOM 1490 C CA . LYS A 1 193 ? 4.790 5.240 2.775 1.00 53.50 193 LYS A CA 1
ATOM 1491 C C . LYS A 1 193 ? 3.310 4.967 3.012 1.00 53.50 193 LYS A C 1
ATOM 1493 O O . LYS A 1 193 ? 2.711 5.766 3.764 1.00 53.50 193 LYS A O 1
#

Sequence (193 aa):
MNKKLLELLVAKCKDMGLSEESIQKIAGIASNGLADDATDEAIETRANEFLPVLKTMQGEATRWAQNKNPKQQQQQEEKLNEASIEAIIKKVTENLSTKIEEQNTVIGNLQKQLGESQRNVVIASEMQKLGLTEADMEFVTIPADVNVGEYLGKYKQSLVDRGLKPVDSSVSKEEREKAESDLAETMLSEYAK

Secondary structure (DSSP, 8-state):
--HHHHHHHHHHHGGGT--HHHHHHHHHHHTTT--TT--HHHHHHHHHHHHHHHHHHHHHHHHHHHT--TT---S------HHHHHHHHHHHHHHHHHHHHHHHHHHHHHHHHHHHHHHHHHHHHHHHHHT--HHHHTTPPPPTTS-HHHHHHHHHHHHHHTTSS-S-----HHHHHHHHHHHHHHHHHHHT-

Radius of gyration: 30.26 Å; chains: 1; bounding box: 65×38×83 Å

Organism: NCBI:txid60133